Protein AF-A0A1V6DBG7-F1 (afdb_monomer)

Radius of gyration: 44.32 Å; Cα contacts (8 Å, |Δi|>4): 118; chains: 1; bounding box: 109×29×139 Å

pLDDT: mean 86.21, std 12.22, range [39.09, 97.75]

Solvent-accessible surface area (backbone atoms only — not comparable to full-atom values): 10712 Å² total; per-residue (Å²): 134,84,84,79,79,79,80,79,78,79,77,78,68,61,68,63,55,49,55,53,50,52,52,53,51,53,49,49,54,52,51,49,55,50,49,53,52,50,52,51,52,51,52,52,52,50,53,52,48,54,51,49,58,47,51,52,51,52,49,53,52,49,45,54,52,50,25,53,52,50,47,52,50,48,35,39,52,25,15,56,77,70,62,45,51,52,72,66,40,55,73,51,52,88,72,48,48,59,45,57,46,97,87,66,52,75,47,59,44,64,53,54,48,62,50,51,50,49,50,39,70,74,32,67,66,51,44,52,52,41,52,54,52,52,53,51,50,51,40,48,30,33,48,70,66,77,39,62,75,85,81,48,61,40,54,59,39,50,56,58,28,73,74,31,69,67,53,37,50,45,29,32,76,72,62,34,65,64,53,52,51,54,38,52,52,49,23,55,64,74,74,108

Sequence (192 aa):
MSETSPPAAAAPDAPADADTLAALQQENAHLQARVDELLAAVQDASAQRDLLDQAERDNAALRTHYAAAALNQALAQAAANVGLSSQAAAAYAHRFQCRVAGDGEVRIEPNPTEFLLREVQDNPLLRQSLQRSASQRQARAVVNGAADVDQVDPVELLTALDRDPARKAQFIARHGSAAFIDLAARARAKSK

Nearest PDB structures (foldseek):
  5svc-assembly1_D  TM=2.325E-01  e=7.798E-01  Xanthobacter autotrophicus Py2
  5svb-assembly1_A  TM=2.557E-01  e=2.188E+00  Xanthobacter autotrophicus Py2

Structure (mmCIF, N/CA/C/O backbone):
data_AF-A0A1V6DBG7-F1
#
_entry.id   AF-A0A1V6DBG7-F1
#
loop_
_atom_site.group_PDB
_atom_site.id
_atom_site.type_symbol
_atom_site.label_atom_id
_atom_site.label_alt_id
_atom_site.label_comp_id
_atom_site.label_asym_id
_atom_site.label_entity_id
_atom_site.label_seq_id
_atom_site.pdbx_PDB_ins_code
_atom_site.Cartn_x
_atom_site.Cartn_y
_atom_site.Cartn_z
_atom_site.occupancy
_atom_site.B_iso_or_equiv
_atom_site.auth_seq_id
_atom_site.auth_comp_id
_atom_site.auth_asym_id
_atom_site.auth_atom_id
_atom_site.pdbx_PDB_model_num
ATOM 1 N N . MET A 1 1 ? -73.919 -8.251 97.034 1.00 42.72 1 MET A N 1
ATOM 2 C CA . MET A 1 1 ? -74.031 -8.345 95.567 1.00 42.72 1 MET A CA 1
ATOM 3 C C . MET A 1 1 ? -72.647 -8.098 95.018 1.00 42.72 1 MET A C 1
ATOM 5 O O . MET A 1 1 ? -72.066 -7.075 95.344 1.00 42.72 1 MET A O 1
ATOM 9 N N . SER A 1 2 ? -72.087 -9.111 94.371 1.00 43.09 2 SER A N 1
ATOM 10 C CA . SER A 1 2 ? -70.667 -9.214 94.048 1.00 43.09 2 SER A CA 1
ATOM 11 C C . SER A 1 2 ? -70.302 -8.330 92.858 1.00 43.09 2 SER A C 1
ATOM 13 O O . SER A 1 2 ? -70.879 -8.483 91.783 1.00 43.09 2 SER A O 1
ATOM 15 N N . GLU A 1 3 ? -69.339 -7.431 93.048 1.00 39.09 3 GLU A N 1
ATOM 16 C CA . GLU A 1 3 ? -68.662 -6.725 91.962 1.00 39.09 3 GLU A CA 1
ATOM 17 C C . GLU A 1 3 ? -67.844 -7.733 91.149 1.00 39.09 3 GLU A C 1
ATOM 19 O O . GLU A 1 3 ? -67.019 -8.474 91.684 1.00 39.09 3 GLU A O 1
ATOM 24 N N . THR A 1 4 ? -68.117 -7.803 89.849 1.00 44.22 4 THR A N 1
ATOM 25 C CA . THR A 1 4 ? -67.361 -8.612 88.891 1.00 44.22 4 THR A CA 1
ATOM 26 C C . THR A 1 4 ? -66.418 -7.666 88.152 1.00 44.22 4 THR A C 1
ATOM 28 O O . THR A 1 4 ? -66.838 -6.947 87.249 1.00 44.22 4 THR A O 1
ATOM 31 N N . SER A 1 5 ? -65.152 -7.621 88.572 1.00 45.50 5 SER A N 1
ATOM 32 C CA . SER A 1 5 ? -64.085 -6.941 87.827 1.00 45.50 5 SER A CA 1
ATOM 33 C C . SER A 1 5 ? -63.795 -7.681 86.513 1.00 45.50 5 SER A C 1
ATOM 35 O O . SER A 1 5 ? -63.730 -8.913 86.526 1.00 45.50 5 SER A O 1
ATOM 37 N N . PRO A 1 6 ? -63.587 -6.974 85.387 1.00 50.66 6 PRO A N 1
ATOM 38 C CA . PRO A 1 6 ? -63.145 -7.592 84.142 1.00 50.66 6 PRO A CA 1
ATOM 39 C C . PRO A 1 6 ? -61.664 -8.015 84.227 1.00 50.66 6 PRO A C 1
ATOM 41 O O . PRO A 1 6 ? -60.901 -7.443 85.013 1.00 50.66 6 PRO A O 1
ATOM 44 N N . PRO A 1 7 ? -61.241 -9.023 83.440 1.00 45.81 7 PRO A N 1
ATOM 45 C CA . PRO A 1 7 ? -59.879 -9.532 83.467 1.00 45.81 7 PRO A CA 1
ATOM 46 C C . PRO A 1 7 ? -58.892 -8.508 82.898 1.00 45.81 7 PRO A C 1
ATOM 48 O O . PRO A 1 7 ? -59.207 -7.734 81.995 1.00 45.81 7 PRO A O 1
ATOM 51 N N . ALA A 1 8 ? -57.691 -8.537 83.471 1.00 43.00 8 ALA A N 1
ATOM 52 C CA . ALA A 1 8 ? -56.549 -7.714 83.121 1.00 43.00 8 ALA A CA 1
ATOM 53 C C . ALA A 1 8 ? -56.286 -7.693 81.608 1.00 43.00 8 ALA A C 1
ATOM 55 O O . ALA A 1 8 ? -56.275 -8.732 80.946 1.00 43.00 8 ALA A O 1
ATOM 56 N N . ALA A 1 9 ? -56.042 -6.488 81.093 1.00 48.56 9 ALA A N 1
ATOM 57 C CA . ALA A 1 9 ? -55.491 -6.266 79.769 1.00 48.56 9 ALA A CA 1
ATOM 58 C C . ALA A 1 9 ? -54.221 -7.111 79.588 1.00 48.56 9 ALA A C 1
ATOM 60 O O . ALA A 1 9 ? -53.326 -7.082 80.437 1.00 48.56 9 ALA A O 1
ATOM 61 N N . ALA A 1 10 ? -54.167 -7.863 78.489 1.00 49.94 10 ALA A N 1
ATOM 62 C CA . ALA A 1 10 ? -52.960 -8.538 78.044 1.00 49.94 10 ALA A CA 1
ATOM 63 C C . ALA A 1 10 ? -51.816 -7.515 77.972 1.00 49.94 10 ALA A C 1
ATOM 65 O O . ALA A 1 10 ? -51.943 -6.471 77.329 1.00 49.94 10 ALA A O 1
ATOM 66 N N . ALA A 1 11 ? -50.728 -7.793 78.689 1.00 51.69 11 ALA A N 1
ATOM 67 C CA . ALA A 1 11 ? -49.498 -7.028 78.577 1.00 51.69 11 ALA A CA 1
ATOM 68 C C . ALA A 1 11 ? -48.965 -7.140 77.133 1.00 51.69 11 ALA A C 1
ATOM 70 O O . ALA A 1 11 ? -49.082 -8.212 76.540 1.00 51.69 11 ALA A O 1
ATOM 71 N N . PRO A 1 12 ? -48.414 -6.061 76.555 1.00 51.62 12 PRO A N 1
ATOM 72 C CA . PRO A 1 12 ? -47.943 -6.057 75.173 1.00 51.62 12 PRO A CA 1
ATOM 73 C C . PRO A 1 12 ? -46.749 -7.008 74.991 1.00 51.62 12 PRO A C 1
ATOM 75 O O . PRO A 1 12 ? -45.888 -7.080 75.870 1.00 51.62 12 PRO A O 1
ATOM 78 N N . ASP A 1 13 ? -46.681 -7.679 73.837 1.00 55.19 13 ASP A N 1
ATOM 79 C CA . ASP A 1 13 ? -45.615 -8.584 73.360 1.00 55.19 13 ASP A CA 1
ATOM 80 C C . ASP A 1 13 ? -44.250 -7.878 73.118 1.00 55.19 13 ASP A C 1
ATOM 82 O O . ASP A 1 13 ? -43.527 -8.142 72.160 1.00 55.19 13 ASP A O 1
ATOM 86 N N . ALA A 1 14 ? -43.845 -6.986 74.024 1.00 54.25 14 ALA A N 1
ATOM 87 C CA . ALA A 1 14 ? -42.655 -6.142 73.926 1.00 54.25 14 ALA A CA 1
ATOM 88 C C . ALA A 1 14 ? -41.306 -6.863 73.667 1.00 54.25 14 ALA A C 1
ATOM 90 O O . ALA A 1 14 ? -40.475 -6.278 72.970 1.00 54.25 14 ALA A O 1
ATOM 91 N N . PRO A 1 15 ? -41.016 -8.079 74.188 1.00 59.69 15 PRO A N 1
ATOM 92 C CA . PRO A 1 15 ? -39.748 -8.752 73.888 1.00 59.69 15 PRO A CA 1
ATOM 93 C C . PRO A 1 15 ? -39.711 -9.370 72.480 1.00 59.69 15 PRO A C 1
ATOM 95 O O . PRO A 1 15 ? -38.663 -9.342 71.842 1.00 59.69 15 PRO A O 1
ATOM 98 N N . ALA A 1 16 ? -40.844 -9.857 71.959 1.00 64.50 16 ALA A N 1
ATOM 99 C CA . ALA A 1 16 ? -40.918 -10.434 70.614 1.00 64.50 16 ALA A CA 1
ATOM 100 C C . ALA A 1 16 ? -40.753 -9.357 69.527 1.00 64.50 16 ALA A C 1
ATOM 102 O O . ALA A 1 16 ? -40.069 -9.571 68.524 1.00 64.50 16 ALA A O 1
ATOM 103 N N . ASP A 1 17 ? -41.306 -8.166 69.761 1.00 77.75 17 ASP A N 1
ATOM 104 C CA . ASP A 1 17 ? -41.134 -7.016 68.871 1.00 77.75 17 ASP A CA 1
ATOM 105 C C . ASP A 1 17 ? -39.681 -6.504 68.854 1.00 77.75 17 ASP A C 1
ATOM 107 O O . ASP A 1 17 ? -39.175 -6.098 67.804 1.00 77.75 17 ASP A O 1
ATOM 111 N N . ALA A 1 18 ? -38.975 -6.562 69.990 1.00 81.81 18 ALA A N 1
ATOM 112 C CA . ALA A 1 18 ? -37.573 -6.153 70.094 1.00 81.81 18 ALA A CA 1
ATOM 113 C C . ALA A 1 18 ? -36.619 -7.108 69.353 1.00 81.81 18 ALA A C 1
ATOM 115 O O . ALA A 1 18 ? -35.727 -6.646 68.636 1.00 81.81 18 ALA A O 1
ATOM 116 N N . ASP A 1 19 ? -36.838 -8.420 69.466 1.00 87.69 19 ASP A N 1
ATOM 117 C CA . ASP A 1 19 ? -36.063 -9.432 68.736 1.00 87.69 19 ASP A CA 1
ATOM 118 C C . ASP A 1 19 ? -36.290 -9.324 67.219 1.00 87.69 19 ASP A C 1
ATOM 120 O O . ASP A 1 19 ? -35.350 -9.408 66.424 1.00 87.69 19 ASP A O 1
ATOM 124 N N . THR A 1 20 ? -37.533 -9.051 66.809 1.00 90.94 20 THR A N 1
ATOM 125 C CA . THR A 1 20 ? -37.888 -8.843 65.398 1.00 90.94 20 THR A CA 1
ATOM 126 C C . THR A 1 20 ? -37.238 -7.575 64.839 1.00 90.94 20 THR A C 1
ATOM 128 O O . THR A 1 20 ? -36.693 -7.585 63.734 1.00 90.94 20 THR A O 1
ATOM 131 N N . LEU A 1 21 ? -37.232 -6.483 65.611 1.00 91.25 21 LEU A N 1
ATOM 132 C CA . LEU A 1 21 ? -36.565 -5.239 65.228 1.00 91.25 21 LEU A CA 1
ATOM 133 C C . LEU A 1 21 ? -35.049 -5.432 65.075 1.00 91.25 21 LEU A C 1
ATOM 135 O O . LEU A 1 21 ? -34.469 -4.936 64.108 1.00 91.25 21 LEU A O 1
ATOM 139 N N . ALA A 1 22 ? -34.413 -6.168 65.989 1.00 91.38 22 ALA A N 1
ATOM 140 C CA . ALA A 1 22 ? -32.986 -6.470 65.917 1.00 91.38 22 ALA A CA 1
ATOM 141 C C . ALA A 1 22 ? -32.638 -7.310 64.674 1.00 91.38 22 ALA A C 1
ATOM 143 O O . ALA A 1 22 ? -31.677 -6.996 63.968 1.00 91.38 22 ALA A O 1
ATOM 144 N N . ALA A 1 23 ? -33.454 -8.321 64.353 1.00 92.38 23 ALA A N 1
ATOM 145 C CA . ALA A 1 23 ? -33.289 -9.128 63.144 1.00 92.38 23 ALA A CA 1
ATOM 146 C C . ALA A 1 23 ? -33.414 -8.280 61.864 1.00 92.38 23 ALA A C 1
ATOM 148 O O . ALA A 1 23 ? -32.557 -8.359 60.983 1.00 92.38 23 ALA A O 1
ATOM 149 N N . LEU A 1 24 ? -34.421 -7.402 61.791 1.00 93.38 24 LEU A N 1
ATOM 150 C CA . LEU A 1 24 ? -34.617 -6.493 60.655 1.00 93.38 24 LEU A CA 1
ATOM 151 C C . LEU A 1 24 ? -33.485 -5.467 60.510 1.00 93.38 24 LEU A C 1
ATOM 153 O O . LEU A 1 24 ? -33.129 -5.096 59.391 1.00 93.38 24 LEU A O 1
ATOM 157 N N . GLN A 1 25 ? -32.906 -4.988 61.613 1.00 94.94 25 GLN A N 1
ATOM 158 C CA . GLN A 1 25 ? -31.741 -4.096 61.577 1.00 94.94 25 GLN A CA 1
ATOM 159 C C . GLN A 1 25 ? -30.499 -4.815 61.046 1.00 94.94 25 GLN A C 1
ATOM 161 O O . GLN A 1 25 ? -29.763 -4.255 60.232 1.00 94.94 25 GLN A O 1
ATOM 166 N N . GLN A 1 26 ? -30.289 -6.064 61.462 1.00 95.56 26 GLN A N 1
ATOM 167 C CA . GLN A 1 26 ? -29.186 -6.887 60.980 1.00 95.56 26 GLN A CA 1
ATOM 168 C C . GLN A 1 26 ? -29.338 -7.220 59.489 1.00 95.56 26 GLN A C 1
ATOM 170 O O . GLN A 1 26 ? -28.370 -7.129 58.733 1.00 95.56 26 GLN A O 1
ATOM 175 N N . GLU A 1 27 ? -30.556 -7.539 59.047 1.00 95.75 27 GLU A N 1
ATOM 176 C CA . GLU A 1 27 ? -30.862 -7.771 57.636 1.00 95.75 27 GLU A CA 1
ATOM 177 C C . GLU A 1 27 ? -30.679 -6.497 56.801 1.00 95.75 27 GLU A C 1
ATOM 179 O O . GLU A 1 27 ? -30.057 -6.549 55.742 1.00 95.75 27 GLU A O 1
ATOM 184 N N . ASN A 1 28 ? -31.117 -5.334 57.298 1.00 93.44 28 ASN A N 1
ATOM 185 C CA . ASN A 1 28 ? -30.864 -4.053 56.632 1.00 93.44 28 ASN A CA 1
ATOM 186 C C . ASN A 1 28 ? -29.367 -3.766 56.482 1.00 93.44 28 ASN A C 1
ATOM 188 O O . ASN A 1 28 ? -28.941 -3.357 55.406 1.00 93.44 28 ASN A O 1
ATOM 192 N N . ALA A 1 29 ? -28.560 -4.010 57.517 1.00 95.69 29 ALA A N 1
ATOM 193 C CA . ALA A 1 29 ? -27.112 -3.826 57.438 1.00 95.69 29 ALA A CA 1
ATOM 194 C C . ALA A 1 29 ? -26.470 -4.774 56.408 1.00 95.69 29 ALA A C 1
ATOM 196 O O . ALA A 1 29 ? -25.608 -4.364 55.629 1.00 95.69 29 ALA A O 1
ATOM 197 N N . HIS A 1 30 ? -26.923 -6.030 56.357 1.00 96.75 30 HIS A N 1
ATOM 198 C CA . HIS A 1 30 ? -26.471 -6.996 55.357 1.00 96.75 30 HIS A CA 1
ATOM 199 C C . HIS A 1 30 ? -26.867 -6.580 53.930 1.00 96.75 30 HIS A C 1
ATOM 201 O O . HIS A 1 30 ? -26.046 -6.630 53.014 1.00 96.75 30 HIS A O 1
ATOM 207 N N . LEU A 1 31 ? -28.111 -6.137 53.730 1.00 96.56 31 LEU A N 1
ATOM 208 C CA . LEU A 1 31 ? -28.591 -5.656 52.435 1.00 96.56 31 LEU A CA 1
ATOM 209 C C . LEU A 1 31 ? -27.850 -4.393 51.989 1.00 96.56 31 LEU A C 1
ATOM 211 O O . LEU A 1 31 ? -27.493 -4.301 50.819 1.00 96.56 31 LEU A O 1
ATOM 215 N N . GLN A 1 32 ? -27.565 -3.460 52.900 1.00 96.81 32 GLN A N 1
ATOM 216 C CA . GLN A 1 32 ? -26.752 -2.274 52.614 1.00 96.81 32 GLN A CA 1
ATOM 217 C C . GLN A 1 32 ? -25.352 -2.664 52.132 1.00 96.81 32 GLN A C 1
ATOM 219 O O . GLN A 1 32 ? -24.944 -2.235 51.057 1.00 96.81 32 GLN A O 1
ATOM 224 N N . ALA A 1 33 ? -24.672 -3.568 52.844 1.00 96.94 33 ALA A N 1
ATOM 225 C CA . ALA A 1 33 ? -23.363 -4.065 52.422 1.00 96.94 33 ALA A CA 1
ATOM 226 C C . ALA A 1 33 ? -23.409 -4.741 51.038 1.00 96.94 33 ALA A C 1
ATOM 228 O O . ALA A 1 33 ? -22.507 -4.560 50.221 1.00 96.94 33 ALA A O 1
ATOM 229 N N . ARG A 1 34 ? -24.481 -5.489 50.742 1.00 97.31 34 ARG A N 1
ATOM 230 C CA . ARG A 1 34 ? -24.666 -6.139 49.437 1.00 97.31 34 ARG A CA 1
ATOM 231 C C . ARG A 1 34 ? -24.943 -5.140 48.313 1.00 97.31 34 ARG A C 1
ATOM 233 O O . ARG A 1 34 ? -24.490 -5.352 47.191 1.00 97.31 34 ARG A O 1
ATOM 240 N N . VAL A 1 35 ? -25.687 -4.070 48.594 1.00 97.75 35 VAL A N 1
ATOM 241 C CA . VAL A 1 35 ? -25.917 -2.973 47.643 1.00 97.75 35 VAL A CA 1
ATOM 242 C C . VAL A 1 35 ? -24.603 -2.262 47.333 1.00 97.75 35 VAL A C 1
ATOM 244 O O . VAL A 1 35 ? -24.311 -2.053 46.158 1.00 97.75 35 VAL A O 1
ATOM 247 N N . ASP A 1 36 ? -23.787 -1.967 48.345 1.00 97.69 36 ASP A N 1
ATOM 248 C CA . ASP A 1 36 ? -22.482 -1.325 48.156 1.00 97.69 36 ASP A CA 1
ATOM 249 C C . ASP A 1 36 ? -21.535 -2.195 47.311 1.00 97.69 36 ASP A C 1
ATOM 251 O O . ASP A 1 36 ? -20.894 -1.699 46.383 1.00 97.69 36 ASP A O 1
ATOM 255 N N . GLU A 1 37 ? -21.504 -3.509 47.561 1.00 97.50 37 GLU A N 1
ATOM 256 C CA . GLU A 1 37 ? -20.734 -4.474 46.764 1.00 97.50 37 GLU A CA 1
ATOM 257 C C . GLU A 1 37 ? -21.193 -4.505 45.295 1.00 97.50 37 GLU A C 1
ATOM 259 O O . GLU A 1 37 ? -20.372 -4.463 44.377 1.00 97.50 37 GLU A O 1
ATOM 264 N N . LEU A 1 38 ? -22.507 -4.543 45.050 1.00 96.94 38 LEU A N 1
ATOM 265 C CA . LEU A 1 38 ? -23.057 -4.543 43.693 1.00 96.94 38 LEU A CA 1
ATOM 266 C C . LEU A 1 38 ? -22.797 -3.220 42.967 1.00 96.94 38 LEU A C 1
ATOM 268 O O . LEU A 1 38 ? -22.517 -3.232 41.769 1.00 96.94 38 LEU A O 1
ATOM 272 N N . LEU A 1 39 ? -22.864 -2.088 43.669 1.00 97.56 39 LEU A N 1
ATOM 273 C CA . LEU A 1 39 ? -22.534 -0.784 43.098 1.00 97.56 39 LEU A CA 1
ATOM 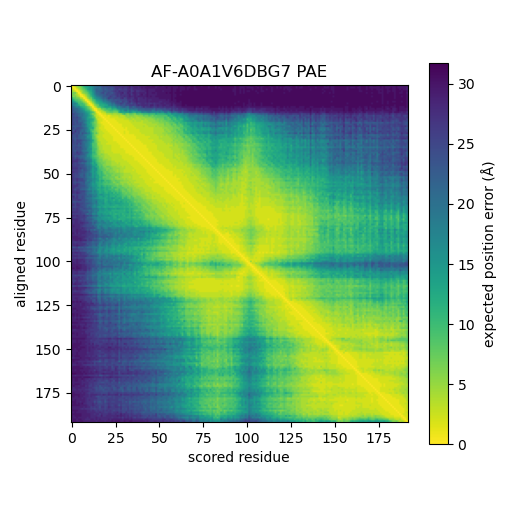274 C C . LEU A 1 39 ? -21.061 -0.714 42.690 1.00 97.56 39 LEU A C 1
ATOM 276 O O . LEU A 1 39 ? -20.772 -0.250 41.587 1.00 97.56 39 LEU A O 1
ATOM 280 N N . ALA A 1 40 ? -20.151 -1.223 43.524 1.00 96.50 40 ALA A N 1
ATOM 281 C CA . ALA A 1 40 ? -18.737 -1.332 43.175 1.00 96.50 40 ALA A CA 1
ATOM 282 C C . ALA A 1 40 ? -18.532 -2.231 41.942 1.00 96.50 40 ALA A C 1
ATOM 284 O O . ALA A 1 40 ? -17.882 -1.824 40.982 1.00 96.50 40 ALA A O 1
ATOM 285 N N . ALA A 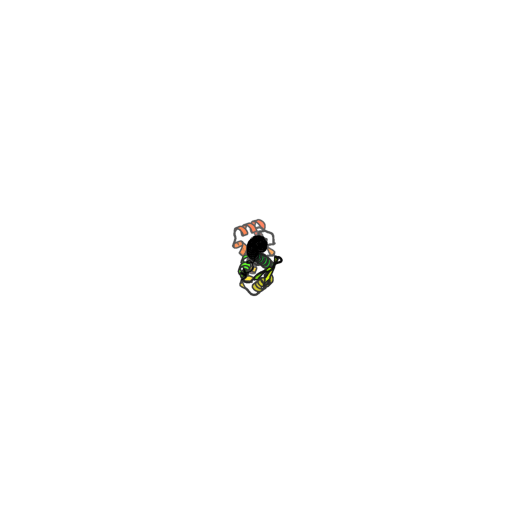1 41 ? -19.180 -3.400 41.898 1.00 96.81 41 ALA A N 1
ATOM 286 C CA . ALA A 1 41 ? -19.090 -4.308 40.755 1.00 96.81 41 ALA A CA 1
ATOM 287 C C . ALA A 1 41 ? -19.633 -3.693 39.448 1.00 96.81 41 ALA A C 1
ATOM 289 O O . ALA A 1 41 ? -19.075 -3.920 38.374 1.00 96.81 41 ALA A O 1
ATOM 290 N N . VAL A 1 42 ? -20.705 -2.895 39.515 1.00 97.38 42 VAL A N 1
ATOM 291 C CA . VAL A 1 42 ? -21.246 -2.169 38.351 1.00 97.38 42 VAL A CA 1
ATOM 292 C C . VAL A 1 42 ? -20.280 -1.084 37.876 1.00 97.38 42 VAL A C 1
ATOM 294 O O . VAL A 1 42 ? -20.098 -0.922 36.668 1.00 97.38 42 VAL A O 1
ATOM 297 N N . GLN A 1 43 ? -19.643 -0.362 38.800 1.00 96.31 43 GLN A N 1
ATOM 298 C CA . GLN A 1 43 ? -18.627 0.637 38.464 1.00 96.31 43 GLN A CA 1
ATOM 299 C C . GLN A 1 43 ? -17.425 -0.018 37.775 1.00 96.31 43 GLN A C 1
ATOM 301 O O . GLN A 1 43 ? -17.031 0.428 36.696 1.00 96.31 43 GLN A O 1
ATOM 306 N N . ASP A 1 44 ? -16.925 -1.131 38.308 1.00 96.94 44 ASP A N 1
ATOM 307 C CA . ASP A 1 44 ? -15.830 -1.890 37.698 1.00 96.94 44 ASP A CA 1
ATOM 308 C C . ASP A 1 44 ? -16.201 -2.414 36.304 1.00 96.94 44 ASP A C 1
ATOM 310 O O . ASP A 1 44 ? -15.427 -2.276 35.355 1.00 96.94 44 ASP A O 1
ATOM 314 N N . ALA A 1 45 ? -17.409 -2.962 36.145 1.00 95.81 45 ALA A N 1
ATOM 315 C CA . ALA A 1 45 ? -17.902 -3.432 34.852 1.00 95.81 45 ALA A CA 1
ATOM 316 C C . ALA A 1 45 ? -18.025 -2.290 33.828 1.00 95.81 45 ALA A C 1
ATOM 318 O O . ALA A 1 45 ? -17.719 -2.483 32.650 1.00 95.81 45 ALA A O 1
ATOM 319 N N . SER A 1 46 ? -18.444 -1.096 34.263 1.00 96.62 46 SER A N 1
ATOM 320 C CA . SER A 1 46 ? -18.496 0.086 33.396 1.00 96.62 46 SER A CA 1
ATOM 321 C C . SER A 1 46 ? -17.100 0.523 32.949 1.00 96.62 46 SER A C 1
ATOM 323 O O . SER A 1 46 ? -16.878 0.706 31.755 1.00 96.62 46 SER A O 1
ATOM 325 N N . ALA A 1 47 ? -16.126 0.546 33.864 1.00 96.31 47 ALA A N 1
ATOM 326 C CA . ALA A 1 47 ? -14.745 0.893 33.548 1.00 96.31 47 ALA A CA 1
ATOM 327 C C . ALA A 1 47 ? -14.105 -0.120 32.583 1.00 96.31 47 ALA A C 1
ATOM 329 O O . ALA A 1 47 ? -13.399 0.258 31.649 1.00 96.31 47 ALA A O 1
ATOM 330 N N . GLN A 1 48 ? -14.379 -1.416 32.764 1.00 95.75 48 GLN A N 1
ATOM 331 C CA . GLN A 1 48 ? -13.927 -2.459 31.838 1.00 95.75 48 GLN A CA 1
ATOM 332 C C . GLN A 1 48 ? -14.535 -2.296 30.444 1.00 95.75 48 GLN A C 1
ATOM 334 O O . GLN A 1 48 ? -13.845 -2.502 29.445 1.00 95.75 48 GLN A O 1
ATOM 339 N N . ARG A 1 49 ? -15.812 -1.912 30.364 1.00 96.38 49 ARG A N 1
ATOM 340 C CA . ARG A 1 49 ? -16.490 -1.669 29.091 1.00 96.38 49 ARG A CA 1
ATOM 341 C C . ARG A 1 49 ? -15.896 -0.472 28.356 1.00 96.38 49 ARG A C 1
ATOM 343 O O . ARG A 1 49 ? -15.600 -0.593 27.174 1.00 96.38 49 ARG A O 1
ATOM 350 N N . ASP A 1 50 ? -15.616 0.615 29.067 1.00 96.69 50 ASP A N 1
ATOM 351 C CA . ASP A 1 50 ? -14.958 1.791 28.491 1.00 96.69 50 ASP A CA 1
ATOM 352 C C . ASP A 1 50 ? -13.561 1.455 27.941 1.00 96.69 50 ASP A C 1
ATOM 354 O O . ASP A 1 50 ? -13.172 1.925 26.867 1.00 96.69 50 ASP A O 1
ATOM 358 N N . LEU A 1 51 ? -12.808 0.600 28.646 1.00 97.00 51 LEU A N 1
ATOM 359 C CA . LEU A 1 51 ? -11.504 0.114 28.185 1.00 97.00 51 LEU A CA 1
ATOM 360 C C . LEU A 1 51 ? -11.615 -0.763 26.932 1.00 97.00 51 LEU A C 1
ATOM 362 O O . LEU A 1 51 ? -10.796 -0.620 26.023 1.00 97.00 51 LEU A O 1
ATOM 366 N N . LEU A 1 52 ? -12.614 -1.647 26.863 1.00 96.44 52 LEU A N 1
ATOM 367 C CA . LEU A 1 52 ? -12.878 -2.458 25.671 1.00 96.44 52 LEU A CA 1
ATOM 368 C C . LEU A 1 52 ? -13.255 -1.576 24.478 1.00 96.44 52 LEU A C 1
ATOM 370 O O . LEU A 1 52 ? -12.647 -1.705 23.417 1.00 96.44 52 LEU A O 1
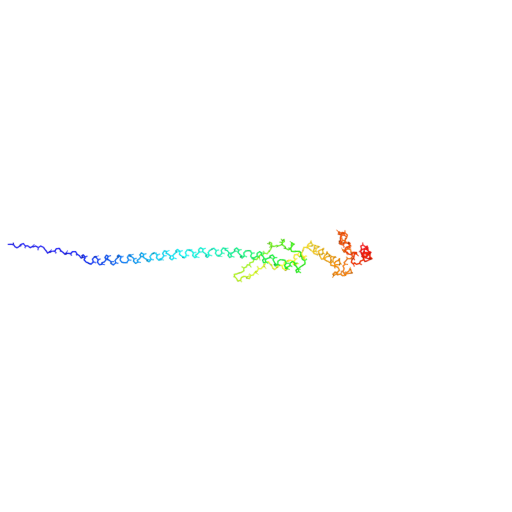ATOM 374 N N . ASP A 1 53 ? -14.161 -0.618 24.669 1.00 96.50 53 ASP A N 1
ATOM 375 C CA . ASP A 1 53 ? -14.587 0.314 23.622 1.00 96.50 53 ASP A CA 1
ATOM 376 C C . ASP A 1 53 ? -13.420 1.187 23.126 1.00 96.50 53 ASP A C 1
ATOM 378 O O . ASP A 1 53 ? -13.350 1.566 21.952 1.00 96.50 53 ASP A O 1
ATOM 382 N N . GLN A 1 54 ? -12.481 1.542 24.009 1.00 96.56 54 GLN A N 1
ATOM 383 C CA . GLN A 1 54 ? -11.249 2.229 23.623 1.00 96.56 54 GLN A CA 1
ATOM 384 C C . GLN A 1 54 ? -10.319 1.309 22.820 1.00 96.56 54 GLN A C 1
ATOM 386 O O . GLN A 1 54 ? -9.865 1.693 21.742 1.00 96.56 54 GLN A O 1
ATOM 391 N N . ALA A 1 55 ? -10.084 0.083 23.293 1.00 94.19 55 ALA A N 1
ATOM 392 C CA . ALA A 1 55 ? -9.234 -0.887 22.609 1.00 94.19 55 ALA A CA 1
ATOM 393 C C . ALA A 1 55 ? -9.772 -1.258 21.217 1.00 94.19 55 ALA A C 1
ATOM 395 O O . ALA A 1 55 ? -8.994 -1.397 20.273 1.00 94.19 55 ALA A O 1
ATOM 396 N N . GLU A 1 56 ? -11.091 -1.377 21.054 1.00 92.38 56 GLU A N 1
ATOM 397 C CA . GLU A 1 56 ? -11.733 -1.626 19.760 1.00 92.38 56 GLU A CA 1
ATOM 398 C C . GLU A 1 56 ? -11.533 -0.461 18.785 1.00 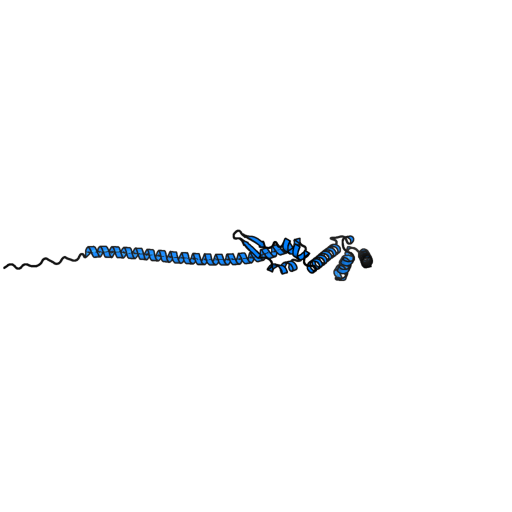92.38 56 GLU A C 1
ATOM 400 O O . GLU A 1 56 ? -11.204 -0.684 17.615 1.00 92.38 56 GLU A O 1
ATOM 405 N N . ARG A 1 57 ? -11.660 0.785 19.264 1.00 93.19 57 ARG A N 1
ATOM 406 C CA . ARG A 1 57 ? -11.390 1.987 18.459 1.00 93.19 57 ARG A CA 1
ATOM 407 C C . ARG A 1 57 ? -9.931 2.059 18.020 1.00 93.19 57 ARG A C 1
ATOM 409 O O . ARG A 1 57 ? -9.665 2.292 16.838 1.00 93.19 57 ARG A O 1
ATOM 416 N N . ASP A 1 58 ? -8.999 1.795 18.929 1.00 93.12 58 ASP A N 1
ATOM 417 C CA . ASP A 1 58 ? -7.568 1.782 18.620 1.00 93.12 58 ASP A CA 1
ATOM 418 C C . ASP A 1 58 ? -7.224 0.651 17.638 1.00 93.12 58 ASP A C 1
ATOM 420 O O . ASP A 1 58 ? -6.484 0.854 16.672 1.00 93.12 58 ASP A O 1
ATOM 424 N N . ASN A 1 59 ? -7.831 -0.529 17.802 1.00 89.69 59 ASN A N 1
ATOM 425 C CA . ASN A 1 59 ? -7.661 -1.647 16.878 1.00 89.69 59 ASN A CA 1
ATOM 426 C C . ASN A 1 59 ? -8.193 -1.318 15.473 1.00 89.69 59 ASN A C 1
ATOM 428 O O . ASN A 1 59 ? -7.520 -1.590 14.478 1.00 89.69 59 ASN A O 1
ATOM 432 N N . ALA A 1 60 ? -9.364 -0.685 15.374 1.00 86.94 60 ALA A N 1
ATOM 433 C CA . ALA A 1 60 ? -9.932 -0.246 14.101 1.00 86.94 60 ALA A CA 1
ATOM 434 C C . ALA A 1 60 ? -9.044 0.800 13.400 1.00 86.94 60 ALA A C 1
ATOM 436 O O . ALA A 1 60 ? -8.823 0.721 12.183 1.00 86.94 60 ALA A O 1
ATOM 437 N N . ALA A 1 61 ? -8.481 1.744 14.160 1.00 89.31 61 ALA A N 1
ATOM 438 C CA . ALA A 1 61 ? -7.534 2.727 13.644 1.00 89.31 61 ALA A CA 1
ATOM 439 C C . ALA A 1 61 ? -6.255 2.056 13.113 1.00 89.31 61 ALA A C 1
ATOM 441 O O . ALA A 1 61 ? -5.835 2.326 11.983 1.00 89.31 61 ALA A O 1
ATOM 442 N N . LEU A 1 62 ? -5.683 1.116 13.873 1.00 89.69 62 LEU A N 1
ATOM 443 C CA . LEU A 1 62 ? -4.511 0.345 13.453 1.00 89.69 62 LEU A CA 1
ATOM 444 C C . LEU A 1 62 ? -4.792 -0.476 12.194 1.00 89.69 62 LEU A C 1
ATOM 446 O O . LEU A 1 62 ? -4.005 -0.426 11.250 1.00 89.69 62 LEU A O 1
ATOM 450 N N . ARG A 1 63 ? -5.927 -1.181 12.123 1.00 87.50 63 ARG A N 1
ATOM 451 C CA . ARG A 1 63 ? -6.320 -1.943 10.925 1.00 87.50 63 ARG A CA 1
ATOM 452 C C . ARG A 1 63 ? -6.408 -1.053 9.692 1.00 87.50 63 ARG A C 1
ATOM 454 O O . ARG A 1 63 ? -5.939 -1.450 8.632 1.00 87.50 63 ARG A O 1
ATOM 461 N N . THR A 1 64 ? -6.941 0.159 9.833 1.00 87.44 64 THR A N 1
ATOM 462 C CA . THR A 1 64 ? -7.015 1.132 8.732 1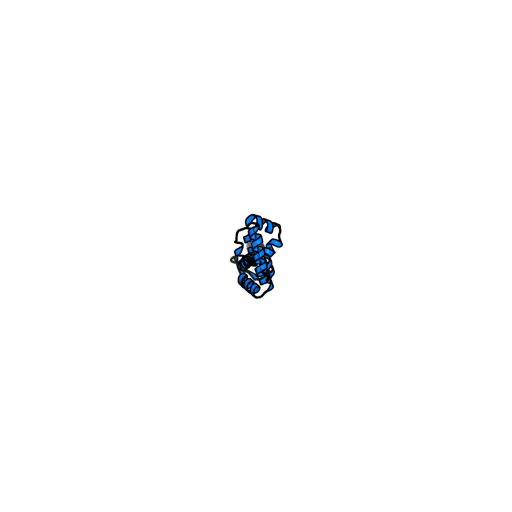.00 87.44 64 THR A CA 1
ATOM 463 C C . THR A 1 64 ? -5.622 1.584 8.288 1.00 87.44 64 THR A C 1
ATOM 465 O O . THR A 1 64 ? -5.321 1.596 7.093 1.00 87.44 64 THR A O 1
ATOM 468 N N . HIS A 1 65 ? -4.743 1.901 9.241 1.00 89.62 65 HIS A N 1
ATOM 469 C CA . HIS A 1 65 ? -3.366 2.300 8.955 1.00 89.62 65 HIS A CA 1
ATOM 470 C C . HIS A 1 65 ? -2.572 1.180 8.258 1.00 89.62 65 HIS A C 1
ATOM 472 O O . HIS A 1 65 ? -1.939 1.406 7.223 1.00 89.62 65 HIS A O 1
ATOM 478 N N . TYR A 1 66 ? -2.644 -0.048 8.778 1.00 89.19 66 TYR A N 1
ATOM 479 C CA . TYR A 1 66 ? -1.964 -1.202 8.190 1.00 89.19 66 TYR A CA 1
ATOM 480 C C . TYR A 1 66 ? -2.557 -1.615 6.841 1.00 89.19 66 TYR A C 1
ATOM 482 O O . TYR A 1 66 ? -1.796 -1.998 5.956 1.00 89.19 66 TYR A O 1
ATOM 490 N N . ALA A 1 67 ? -3.871 -1.472 6.634 1.00 89.38 67 ALA A N 1
ATOM 491 C CA . ALA A 1 67 ? -4.495 -1.696 5.331 1.00 89.38 67 ALA A CA 1
ATOM 492 C C . ALA A 1 67 ? -3.901 -0.769 4.259 1.00 89.38 67 ALA A C 1
ATOM 494 O O . ALA A 1 67 ? -3.514 -1.221 3.183 1.00 89.38 67 ALA A O 1
ATOM 495 N N . ALA A 1 68 ? -3.774 0.526 4.561 1.00 88.69 68 ALA A N 1
ATOM 496 C CA . ALA A 1 68 ? -3.195 1.490 3.628 1.00 88.69 68 ALA A CA 1
ATOM 497 C C . ALA A 1 68 ? -1.721 1.178 3.319 1.00 88.69 68 ALA A C 1
ATOM 499 O O . ALA A 1 68 ? -1.304 1.209 2.159 1.00 88.69 68 ALA A O 1
ATOM 500 N N . ALA A 1 69 ? -0.934 0.835 4.343 1.00 90.38 69 ALA A N 1
ATOM 501 C CA . ALA A 1 69 ? 0.465 0.452 4.171 1.00 90.38 69 ALA A CA 1
ATOM 502 C C . ALA A 1 69 ? 0.613 -0.814 3.309 1.00 90.38 69 ALA A C 1
ATOM 504 O O . ALA A 1 69 ? 1.399 -0.826 2.359 1.00 90.38 69 ALA A O 1
ATOM 505 N N . ALA A 1 70 ? -0.183 -1.846 3.592 1.00 91.56 70 ALA A N 1
ATOM 506 C CA . ALA A 1 70 ? -0.158 -3.100 2.853 1.00 91.56 70 ALA A CA 1
ATOM 507 C C . ALA A 1 70 ? -0.600 -2.916 1.394 1.00 91.56 70 ALA A C 1
ATOM 509 O O . ALA A 1 70 ? 0.039 -3.456 0.491 1.00 91.56 70 ALA A O 1
ATOM 510 N N . LEU A 1 71 ? -1.623 -2.093 1.142 1.00 92.94 71 LEU A N 1
ATOM 511 C CA . LEU A 1 71 ? -2.045 -1.756 -0.216 1.00 92.94 71 LEU A CA 1
ATOM 512 C C . LEU A 1 71 ? -0.930 -1.053 -0.999 1.00 92.94 71 LEU A C 1
ATOM 514 O O . LEU A 1 71 ? -0.629 -1.442 -2.126 1.00 92.94 71 LEU A O 1
ATOM 518 N N . ASN A 1 72 ? -0.285 -0.050 -0.402 1.00 91.88 72 ASN A N 1
ATOM 519 C CA . ASN A 1 72 ? 0.819 0.666 -1.043 1.00 91.88 72 ASN A CA 1
ATOM 520 C C . ASN A 1 72 ? 1.989 -0.267 -1.373 1.00 91.88 72 ASN A C 1
ATOM 522 O O . ASN A 1 72 ? 2.560 -0.189 -2.462 1.00 91.88 72 ASN A O 1
ATOM 526 N N . GLN A 1 73 ? 2.325 -1.176 -0.457 1.00 92.06 73 GLN A N 1
ATOM 527 C CA . GLN A 1 73 ? 3.375 -2.164 -0.673 1.00 92.06 73 GLN A CA 1
ATOM 528 C C . GLN A 1 73 ? 3.010 -3.146 -1.793 1.00 92.06 73 GLN A C 1
ATOM 530 O O . GLN A 1 73 ? 3.826 -3.378 -2.687 1.00 92.06 73 GLN A O 1
ATOM 535 N N . ALA A 1 74 ? 1.789 -3.684 -1.787 1.00 92.50 74 ALA A N 1
ATOM 536 C CA . ALA A 1 74 ? 1.317 -4.600 -2.819 1.00 92.50 74 ALA A CA 1
ATOM 537 C C . ALA A 1 74 ? 1.282 -3.931 -4.201 1.00 92.50 74 ALA A C 1
ATOM 539 O O . ALA A 1 74 ? 1.704 -4.530 -5.188 1.00 92.50 74 ALA A O 1
ATOM 540 N N . LEU A 1 75 ? 0.856 -2.665 -4.278 1.00 93.56 75 LEU A N 1
ATOM 541 C CA . LEU A 1 75 ? 0.875 -1.893 -5.521 1.00 93.56 75 LEU A CA 1
ATOM 542 C C . LEU A 1 75 ? 2.290 -1.617 -6.010 1.00 93.56 75 LEU A C 1
ATOM 544 O O . LEU A 1 75 ? 2.542 -1.727 -7.205 1.00 93.56 75 LEU A O 1
ATOM 548 N N . ALA A 1 76 ? 3.224 -1.290 -5.117 1.00 91.44 76 ALA A N 1
ATOM 549 C CA . ALA A 1 76 ? 4.619 -1.087 -5.492 1.00 91.44 76 ALA A CA 1
ATOM 550 C C . ALA A 1 76 ? 5.254 -2.377 -6.040 1.00 91.44 76 ALA A C 1
ATOM 552 O O . ALA A 1 76 ? 5.953 -2.336 -7.054 1.00 91.44 76 ALA A O 1
ATOM 553 N N . GLN A 1 77 ? 4.977 -3.521 -5.411 1.00 92.00 77 GLN A N 1
ATOM 554 C CA . GLN A 1 77 ? 5.444 -4.829 -5.879 1.00 92.00 77 GLN A CA 1
ATOM 555 C C . GLN A 1 77 ? 4.811 -5.209 -7.222 1.00 92.00 77 GLN A C 1
ATOM 557 O O . GLN A 1 77 ? 5.519 -5.579 -8.156 1.00 92.00 77 GLN A O 1
ATOM 562 N N . ALA A 1 78 ? 3.495 -5.047 -7.360 1.00 92.19 78 ALA A N 1
ATOM 563 C CA . ALA A 1 78 ? 2.795 -5.294 -8.615 1.00 92.19 78 ALA A CA 1
ATOM 564 C C . ALA A 1 78 ? 3.301 -4.377 -9.740 1.00 92.19 78 ALA A C 1
ATOM 566 O O . ALA A 1 78 ? 3.547 -4.838 -10.852 1.00 92.19 78 ALA A O 1
ATOM 567 N N . ALA A 1 79 ? 3.547 -3.097 -9.450 1.00 90.88 79 ALA A N 1
ATOM 568 C CA . ALA A 1 79 ? 4.133 -2.159 -10.401 1.00 90.88 79 ALA A CA 1
ATOM 569 C C . ALA A 1 79 ? 5.510 -2.626 -10.879 1.00 90.88 79 ALA A C 1
ATOM 571 O O . ALA A 1 79 ? 5.767 -2.612 -12.081 1.00 90.88 79 ALA A O 1
ATOM 572 N N . ALA A 1 80 ? 6.366 -3.081 -9.959 1.00 89.25 80 ALA A N 1
ATOM 573 C CA . ALA A 1 80 ? 7.680 -3.618 -10.294 1.00 89.25 80 ALA A CA 1
ATOM 574 C C . ALA A 1 80 ? 7.573 -4.850 -11.208 1.00 89.25 80 ALA A C 1
ATOM 576 O O . ALA A 1 80 ? 8.276 -4.913 -12.216 1.00 89.25 80 ALA A O 1
ATOM 577 N N . ASN A 1 81 ? 6.643 -5.766 -10.919 1.00 88.75 81 ASN A N 1
ATOM 578 C CA . ASN A 1 81 ? 6.400 -6.965 -11.729 1.00 88.75 81 ASN A CA 1
ATOM 579 C C . ASN A 1 81 ? 5.925 -6.631 -13.152 1.00 88.75 81 ASN A C 1
ATOM 581 O O . ASN A 1 81 ? 6.296 -7.309 -14.106 1.00 88.75 81 ASN A O 1
ATOM 585 N N . VAL A 1 82 ? 5.129 -5.569 -13.305 1.00 87.88 82 VAL A N 1
ATOM 586 C CA . VAL A 1 82 ? 4.600 -5.111 -14.604 1.00 87.88 82 VAL A CA 1
ATOM 587 C C . VAL A 1 82 ? 5.535 -4.094 -15.290 1.00 87.88 82 VAL A C 1
ATOM 589 O O . VAL A 1 82 ? 5.339 -3.713 -16.443 1.00 87.88 82 VAL A O 1
ATOM 592 N N . GLY A 1 83 ? 6.595 -3.656 -14.606 1.00 84.88 83 GLY A N 1
ATOM 593 C CA . GLY A 1 83 ? 7.571 -2.687 -15.108 1.00 84.88 83 GLY A CA 1
ATOM 594 C C . GLY A 1 83 ? 7.122 -1.220 -15.060 1.00 84.88 83 GLY A C 1
ATOM 595 O O . GLY A 1 83 ? 7.819 -0.366 -15.624 1.00 84.88 83 GLY A O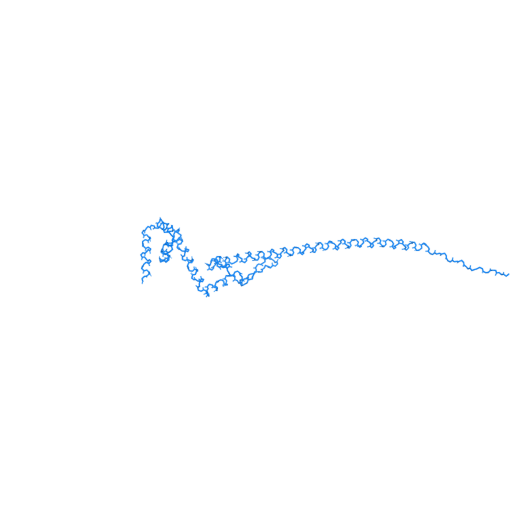 1
ATOM 596 N N . LEU A 1 84 ? 5.999 -0.930 -14.394 1.00 86.75 84 LEU A N 1
ATOM 597 C CA . LEU A 1 84 ? 5.449 0.410 -14.157 1.00 86.75 84 LEU A CA 1
ATOM 598 C C . LEU A 1 84 ? 6.205 1.139 -13.038 1.00 86.75 84 LEU A C 1
ATOM 600 O O . LEU A 1 84 ? 6.830 0.529 -12.172 1.00 86.75 84 LEU A O 1
ATOM 604 N N . SER A 1 85 ? 6.129 2.473 -13.030 1.00 84.81 85 SER A N 1
ATOM 605 C CA . SER A 1 85 ? 6.605 3.249 -11.883 1.00 84.81 85 SER A CA 1
ATOM 606 C C . SER A 1 85 ? 5.634 3.121 -10.707 1.00 84.81 85 SER A C 1
ATOM 608 O O . SER A 1 85 ? 4.418 3.027 -10.893 1.00 84.81 85 SER A O 1
ATOM 610 N N . SER A 1 86 ? 6.165 3.183 -9.484 1.00 84.38 86 SER A N 1
ATOM 611 C CA . SER A 1 86 ? 5.354 3.187 -8.260 1.00 84.38 86 SER A CA 1
ATOM 612 C C . SER A 1 86 ? 4.334 4.329 -8.251 1.00 84.38 86 SER A C 1
ATOM 614 O O . SER A 1 86 ? 3.190 4.135 -7.854 1.00 84.38 86 SER A O 1
ATOM 616 N N . GLN A 1 87 ? 4.713 5.502 -8.766 1.00 85.38 87 GLN A N 1
ATOM 617 C CA . GLN A 1 87 ? 3.829 6.663 -8.865 1.00 85.38 87 GLN A CA 1
ATOM 618 C C . GLN A 1 87 ? 2.668 6.444 -9.849 1.00 85.38 87 GLN A C 1
ATOM 620 O O . GLN A 1 87 ? 1.548 6.862 -9.568 1.00 85.38 87 GLN A O 1
ATOM 625 N N . ALA A 1 88 ? 2.908 5.771 -10.980 1.00 85.31 88 ALA A N 1
ATOM 626 C CA . ALA A 1 88 ? 1.846 5.448 -11.932 1.00 85.31 88 ALA A CA 1
ATOM 627 C C . ALA A 1 88 ? 0.861 4.426 -11.348 1.00 85.31 88 ALA A C 1
ATOM 629 O O . ALA A 1 88 ? -0.346 4.592 -11.492 1.00 85.31 88 ALA A O 1
ATOM 630 N N . ALA A 1 89 ? 1.356 3.409 -10.638 1.00 86.94 89 ALA A N 1
ATOM 631 C CA . ALA A 1 89 ? 0.499 2.432 -9.968 1.00 86.94 89 ALA A CA 1
ATOM 632 C C . ALA A 1 89 ? -0.304 3.044 -8.806 1.00 86.94 89 ALA A C 1
ATOM 634 O O . ALA A 1 89 ? -1.471 2.704 -8.626 1.00 86.94 89 ALA A O 1
ATOM 635 N N . ALA A 1 90 ? 0.273 3.999 -8.067 1.00 87.38 90 ALA A N 1
ATOM 636 C CA . ALA A 1 90 ? -0.413 4.696 -6.977 1.00 87.38 90 ALA A CA 1
ATOM 637 C C . ALA A 1 90 ? -1.658 5.474 -7.444 1.00 87.38 90 ALA A C 1
ATOM 639 O O . ALA A 1 90 ? -2.621 5.595 -6.689 1.00 87.38 90 ALA A O 1
ATOM 640 N N . ALA A 1 91 ? -1.698 5.936 -8.701 1.00 88.12 91 ALA A N 1
ATOM 641 C CA . ALA A 1 91 ? -2.889 6.576 -9.270 1.00 88.12 91 ALA A CA 1
ATOM 642 C C . ALA A 1 91 ? -4.118 5.643 -9.276 1.00 88.12 91 ALA A C 1
ATOM 644 O O . ALA A 1 91 ? -5.256 6.110 -9.208 1.00 88.12 91 ALA A O 1
ATOM 645 N N . TYR A 1 92 ? -3.894 4.327 -9.290 1.00 89.12 92 TYR A N 1
ATOM 646 C CA . TYR A 1 92 ? -4.936 3.305 -9.268 1.00 89.12 92 TYR A CA 1
ATOM 647 C C . TYR A 1 92 ? -5.304 2.829 -7.859 1.00 89.12 92 TYR A C 1
ATOM 649 O O . TYR A 1 92 ? -6.201 2.005 -7.735 1.00 89.12 92 TYR A O 1
ATOM 657 N N . ALA A 1 93 ? -4.688 3.354 -6.792 1.00 89.81 93 ALA A N 1
ATOM 658 C CA . ALA A 1 93 ? -4.916 2.875 -5.423 1.00 89.81 93 ALA A CA 1
ATOM 659 C C . ALA A 1 93 ? -6.400 2.875 -5.012 1.00 89.81 93 ALA A C 1
ATOM 661 O O . ALA A 1 93 ? -6.869 1.939 -4.373 1.00 89.81 93 ALA A O 1
ATOM 662 N N . HIS A 1 94 ? -7.166 3.870 -5.468 1.00 91.00 94 HIS A N 1
ATOM 663 C CA . HIS A 1 94 ? -8.607 3.991 -5.220 1.00 91.00 94 HIS A CA 1
ATOM 664 C C . HIS A 1 94 ? -9.463 2.866 -5.838 1.00 91.00 94 HIS A C 1
ATOM 666 O O . HIS A 1 94 ? -10.649 2.766 -5.533 1.00 91.00 94 HIS A O 1
ATOM 672 N N . ARG A 1 95 ? -8.901 2.045 -6.735 1.00 91.50 95 ARG A N 1
ATOM 673 C CA . ARG A 1 95 ? -9.590 0.913 -7.380 1.00 91.50 95 ARG A CA 1
ATOM 674 C C . ARG A 1 95 ? -9.547 -0.367 -6.555 1.00 91.50 95 ARG A C 1
ATOM 676 O O . ARG A 1 95 ? -10.227 -1.324 -6.914 1.00 91.50 95 ARG A O 1
ATOM 683 N N . PHE A 1 96 ? -8.772 -0.380 -5.476 1.00 92.69 96 PHE A N 1
ATOM 684 C CA . PHE A 1 96 ? -8.548 -1.556 -4.654 1.00 92.69 96 PHE A CA 1
ATOM 685 C C . PHE A 1 96 ? -9.242 -1.418 -3.308 1.00 92.69 96 PHE A C 1
ATOM 687 O O . PHE A 1 96 ? -9.170 -0.380 -2.650 1.00 92.69 96 PHE A O 1
ATOM 694 N 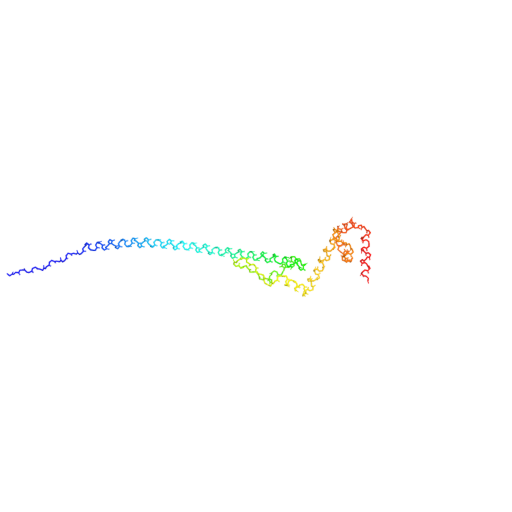N . GLN A 1 97 ? -9.882 -2.496 -2.875 1.00 90.31 97 GLN A N 1
ATOM 695 C CA . GLN A 1 97 ? -10.340 -2.650 -1.505 1.00 90.31 97 GLN A CA 1
ATOM 696 C C . GLN A 1 97 ? -9.301 -3.459 -0.742 1.00 90.31 97 GLN A C 1
ATOM 698 O O . GLN A 1 97 ? -8.978 -4.578 -1.130 1.00 90.31 97 GLN A O 1
ATOM 703 N N . CYS A 1 98 ? -8.791 -2.893 0.349 1.00 90.56 98 CYS A N 1
ATOM 704 C CA . CYS A 1 98 ? -7.898 -3.585 1.266 1.00 90.56 98 CYS A CA 1
ATOM 705 C C . CYS A 1 98 ? -8.644 -3.867 2.567 1.00 90.56 98 CYS A C 1
ATOM 707 O O . CYS A 1 98 ? -9.138 -2.943 3.215 1.00 90.56 98 CYS A O 1
ATOM 709 N N . ARG A 1 99 ? -8.722 -5.139 2.957 1.00 86.50 99 ARG A N 1
ATOM 710 C CA . ARG A 1 99 ? -9.305 -5.565 4.232 1.00 86.50 99 ARG A CA 1
ATOM 711 C C . ARG A 1 99 ? -8.263 -6.328 5.032 1.00 86.50 99 ARG A C 1
ATOM 713 O O . ARG A 1 99 ? -7.583 -7.193 4.491 1.00 86.50 99 ARG A O 1
ATOM 720 N N . VAL A 1 100 ? -8.165 -5.999 6.316 1.00 87.06 100 VAL A N 1
ATOM 721 C CA . VAL A 1 100 ? -7.323 -6.710 7.283 1.00 87.06 100 VAL A CA 1
ATOM 722 C C . VAL A 1 100 ? -8.251 -7.553 8.145 1.00 87.06 100 VAL A C 1
ATOM 724 O O . VAL A 1 100 ? -9.128 -7.011 8.823 1.00 87.06 100 VAL A O 1
ATOM 727 N N . ALA A 1 101 ? -8.109 -8.870 8.059 1.00 82.00 101 ALA A N 1
ATOM 728 C CA . ALA A 1 101 ? -8.880 -9.814 8.850 1.00 82.00 101 ALA A CA 1
ATOM 729 C C . ALA A 1 101 ? -8.429 -9.812 10.324 1.00 82.00 101 ALA A C 1
ATOM 731 O O . ALA A 1 101 ? -7.416 -9.214 10.695 1.00 82.00 101 ALA A O 1
ATOM 732 N N . GLY A 1 102 ? -9.223 -10.444 11.195 1.00 73.12 102 GLY A N 1
ATOM 733 C CA . GLY A 1 102 ? -8.961 -10.474 12.639 1.00 73.12 102 GLY A CA 1
ATOM 734 C C . GLY A 1 102 ? -7.686 -11.227 13.034 1.00 73.12 102 GLY A C 1
ATOM 735 O O . GLY A 1 102 ? -7.123 -10.943 14.085 1.00 73.12 102 GLY A O 1
ATOM 736 N N . ASP A 1 103 ? -7.219 -12.131 12.175 1.00 79.12 103 ASP A N 1
ATOM 737 C CA . ASP A 1 103 ? -5.957 -12.874 12.269 1.00 79.12 103 ASP A CA 1
ATOM 738 C C . ASP A 1 103 ? -4.753 -12.110 11.680 1.00 79.12 103 ASP A C 1
ATOM 740 O O . ASP A 1 103 ? -3.624 -12.596 11.734 1.00 79.12 103 ASP A O 1
ATOM 744 N N . GLY A 1 104 ? -4.976 -10.908 11.138 1.00 75.25 104 GLY A N 1
ATOM 745 C CA . GLY A 1 104 ? -3.948 -10.091 10.498 1.00 75.25 104 GLY A CA 1
ATOM 746 C C . GLY A 1 104 ? -3.721 -10.405 9.017 1.00 75.25 104 GLY A C 1
ATOM 747 O O . GLY A 1 104 ? -2.851 -9.783 8.407 1.00 75.25 104 GLY A O 1
ATOM 748 N N . GLU A 1 105 ? -4.492 -11.315 8.411 1.00 84.94 105 GLU A N 1
ATOM 749 C CA . GLU A 1 105 ? -4.398 -11.576 6.974 1.00 84.94 105 GLU A CA 1
ATOM 750 C C . GLU A 1 105 ? -4.898 -10.358 6.177 1.00 84.94 105 GLU A C 1
ATOM 752 O O . GLU A 1 105 ? -6.000 -9.846 6.398 1.00 84.94 105 GLU A O 1
ATOM 757 N N . VAL A 1 106 ? -4.084 -9.879 5.231 1.00 87.38 106 VAL A N 1
ATOM 758 C CA . VAL A 1 106 ? -4.451 -8.765 4.351 1.00 87.38 106 VAL A CA 1
ATOM 759 C C . VAL A 1 106 ? -4.980 -9.309 3.033 1.00 87.38 106 VAL A C 1
ATOM 761 O O . VAL A 1 106 ? -4.262 -9.982 2.295 1.00 87.38 106 VAL A O 1
ATOM 764 N N . ARG A 1 107 ? -6.221 -8.956 2.699 1.00 89.31 107 ARG A N 1
ATOM 765 C CA . ARG A 1 107 ? -6.840 -9.272 1.409 1.00 89.31 107 ARG A CA 1
ATOM 766 C C . ARG A 1 107 ? -7.027 -8.002 0.597 1.00 89.31 107 ARG A C 1
ATOM 768 O O . ARG A 1 107 ? -7.611 -7.031 1.083 1.00 89.31 107 ARG A O 1
ATOM 775 N N . ILE A 1 108 ? -6.516 -8.019 -0.632 1.00 92.69 108 ILE A N 1
ATOM 776 C CA . ILE A 1 108 ? -6.590 -6.902 -1.574 1.00 92.69 108 ILE A CA 1
ATOM 777 C C . ILE A 1 108 ? -7.330 -7.376 -2.817 1.00 92.69 108 ILE A C 1
ATOM 779 O O . ILE A 1 108 ? -6.864 -8.278 -3.512 1.00 92.69 108 ILE A O 1
ATOM 783 N N . GLU A 1 109 ? -8.474 -6.755 -3.090 1.00 91.12 109 GLU A N 1
ATOM 784 C CA . GLU A 1 109 ? -9.326 -7.095 -4.226 1.00 91.12 109 GLU A CA 1
ATOM 785 C C . GLU A 1 109 ? -9.626 -5.851 -5.079 1.00 91.12 109 GLU A C 1
ATOM 787 O O . GLU A 1 109 ? -9.980 -4.803 -4.527 1.00 91.12 109 GLU A O 1
ATOM 792 N N . PRO A 1 110 ? -9.518 -5.938 -6.420 1.00 91.94 110 PRO A N 1
ATOM 793 C CA . PRO A 1 110 ? -8.987 -7.067 -7.201 1.00 91.94 110 PRO A CA 1
ATOM 794 C C . PRO A 1 110 ? -7.468 -7.266 -7.004 1.00 91.94 110 PRO A C 1
ATOM 796 O O . PRO A 1 110 ? -6.801 -6.407 -6.434 1.00 91.94 110 PRO A O 1
ATOM 799 N N . ASN A 1 111 ? -6.901 -8.381 -7.487 1.00 91.88 111 ASN A N 1
ATOM 800 C CA . ASN A 1 111 ? -5.453 -8.614 -7.409 1.00 91.88 111 ASN A CA 1
ATOM 801 C C . ASN A 1 111 ? -4.686 -7.481 -8.134 1.00 91.88 111 ASN A C 1
ATOM 803 O O . ASN A 1 111 ? -4.895 -7.283 -9.336 1.00 91.88 111 ASN A O 1
ATOM 807 N N . PRO A 1 112 ? -3.774 -6.758 -7.452 1.00 93.06 112 PRO A N 1
ATOM 808 C CA . PRO A 1 112 ? -3.050 -5.630 -8.038 1.00 93.06 112 PRO A CA 1
ATOM 809 C C . PRO A 1 112 ? -2.253 -5.971 -9.294 1.00 93.06 112 PRO A C 1
ATOM 811 O O . PRO A 1 112 ? -2.213 -5.178 -10.232 1.00 93.06 112 PRO A O 1
ATOM 814 N N . THR A 1 113 ? -1.630 -7.148 -9.337 1.00 91.88 113 THR A N 1
ATOM 815 C CA . THR A 1 113 ? -0.782 -7.544 -10.469 1.00 91.88 113 THR A CA 1
ATOM 816 C C . THR A 1 113 ? -1.627 -7.805 -11.707 1.00 91.88 113 THR A C 1
ATOM 818 O O . THR A 1 113 ? -1.334 -7.278 -12.777 1.00 91.88 113 THR A O 1
ATOM 821 N N . GLU A 1 114 ? -2.709 -8.568 -11.558 1.00 92.94 114 GLU A N 1
ATOM 822 C CA . GLU A 1 114 ? -3.620 -8.879 -12.663 1.00 92.94 114 GLU A CA 1
ATOM 823 C C . GLU A 1 114 ? -4.310 -7.621 -13.192 1.00 92.94 114 GLU A C 1
ATOM 825 O O . GLU A 1 114 ? -4.383 -7.417 -14.406 1.00 92.94 114 GLU A O 1
ATOM 830 N N . PHE A 1 115 ? -4.757 -6.744 -12.287 1.00 93.62 115 PHE A N 1
ATOM 831 C CA . PHE A 1 115 ? -5.363 -5.471 -12.660 1.00 93.62 115 PHE A CA 1
ATOM 832 C C . PHE A 1 115 ? -4.390 -4.605 -13.467 1.00 93.62 115 PHE A C 1
ATOM 834 O O . PHE A 1 115 ? -4.734 -4.153 -14.556 1.00 93.62 115 PHE A O 1
ATOM 841 N N . LEU A 1 116 ? -3.164 -4.403 -12.971 1.00 91.19 116 LEU A N 1
ATOM 842 C CA . LEU A 1 116 ? -2.176 -3.566 -13.654 1.00 91.19 116 LEU A CA 1
ATOM 843 C C . LEU A 1 116 ? -1.737 -4.164 -14.995 1.00 91.19 116 LEU A C 1
ATOM 845 O O . LEU A 1 116 ? -1.546 -3.417 -15.951 1.00 91.19 116 LEU A O 1
ATOM 849 N N . LEU A 1 117 ? -1.606 -5.491 -15.098 1.00 90.94 117 LEU A N 1
ATOM 850 C CA . LEU A 1 117 ? -1.309 -6.158 -16.369 1.00 90.94 117 LEU A CA 1
ATOM 851 C C . LEU A 1 117 ? -2.388 -5.877 -17.412 1.00 90.94 117 LEU A C 1
ATOM 853 O O . LEU A 1 117 ? -2.070 -5.515 -18.546 1.00 90.94 117 LEU A O 1
ATOM 857 N N . ARG A 1 118 ? -3.656 -6.017 -17.023 1.00 91.56 118 ARG A N 1
ATOM 858 C CA . ARG A 1 118 ? -4.789 -5.736 -17.902 1.00 91.56 118 ARG A CA 1
ATOM 859 C C . ARG A 1 118 ? -4.839 -4.264 -18.297 1.00 91.56 118 ARG A C 1
ATOM 861 O O . ARG A 1 118 ? -4.941 -3.950 -19.476 1.00 91.56 118 ARG A O 1
ATOM 868 N N . GLU A 1 119 ? -4.686 -3.368 -17.331 1.00 90.56 119 GLU A N 1
ATOM 869 C CA . GLU A 1 119 ? -4.709 -1.925 -17.564 1.00 90.56 119 GLU A CA 1
ATOM 870 C C . GLU A 1 119 ? -3.597 -1.488 -18.531 1.00 90.56 119 GLU A C 1
ATOM 872 O O . GLU A 1 119 ? -3.809 -0.657 -19.413 1.00 90.56 119 GLU A O 1
ATOM 877 N N . VAL A 1 120 ? -2.412 -2.095 -18.426 1.00 88.44 120 VAL A N 1
ATOM 878 C CA . VAL A 1 120 ? -1.322 -1.882 -19.382 1.00 88.44 120 VAL A CA 1
ATOM 879 C C . VAL A 1 120 ? -1.684 -2.394 -20.772 1.00 88.44 120 VAL A C 1
ATOM 881 O O . VAL A 1 120 ? -1.358 -1.736 -21.753 1.00 88.44 120 VAL A O 1
ATOM 884 N N . GLN A 1 121 ? -2.351 -3.537 -20.905 1.00 87.00 121 GLN A N 1
ATOM 885 C CA . GLN A 1 121 ? -2.767 -4.040 -22.219 1.00 87.00 121 GLN A CA 1
ATOM 886 C C . GLN A 1 121 ? -3.813 -3.121 -22.864 1.00 87.00 121 GLN A C 1
ATOM 888 O O . GLN A 1 121 ? -3.671 -2.732 -24.030 1.00 87.00 121 GLN A O 1
ATOM 893 N N . ASP A 1 122 ? -4.802 -2.703 -22.082 1.00 89.31 122 ASP A N 1
ATOM 894 C CA . ASP A 1 122 ? -5.950 -1.941 -22.562 1.00 89.31 122 ASP A CA 1
ATOM 895 C C . ASP A 1 122 ? -5.582 -0.473 -22.853 1.00 89.31 122 ASP A C 1
ATOM 897 O O . ASP A 1 122 ? -6.070 0.113 -23.822 1.00 89.31 122 ASP A O 1
ATOM 901 N N . ASN A 1 123 ? -4.649 0.120 -22.098 1.00 87.62 123 ASN A N 1
ATOM 902 C CA . ASN A 1 123 ? -4.302 1.535 -22.222 1.00 87.62 123 ASN A CA 1
ATOM 903 C C . ASN A 1 123 ? -3.056 1.781 -23.109 1.00 87.62 123 ASN A C 1
ATOM 905 O O . ASN A 1 123 ? -1.920 1.512 -22.698 1.00 87.62 123 ASN A O 1
ATOM 909 N N . PRO A 1 124 ? -3.207 2.364 -24.317 1.00 86.31 124 PRO A N 1
ATOM 910 C CA . PRO A 1 124 ? -2.082 2.594 -25.226 1.00 86.31 124 PRO A CA 1
ATOM 911 C C . PRO A 1 124 ? -1.068 3.617 -24.693 1.00 86.31 124 PRO A C 1
ATOM 913 O O . PRO A 1 124 ? 0.122 3.521 -25.000 1.00 86.31 124 PRO A O 1
ATOM 916 N N . LEU A 1 125 ? -1.501 4.576 -23.869 1.00 85.00 125 LEU A N 1
ATOM 917 C CA . LEU A 1 125 ? -0.610 5.586 -23.292 1.00 85.00 125 LEU A CA 1
ATOM 918 C C . LEU A 1 125 ? 0.313 4.974 -22.235 1.00 85.00 125 LEU A C 1
ATOM 920 O O . LEU A 1 125 ? 1.499 5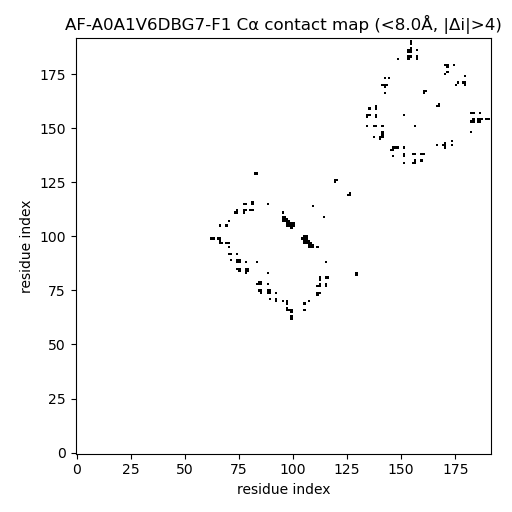.312 -22.183 1.00 85.00 125 LEU A O 1
ATOM 924 N N . LEU A 1 126 ? -0.196 4.032 -21.434 1.00 83.81 126 LEU A N 1
ATOM 925 C CA . LEU A 1 126 ? 0.625 3.301 -20.470 1.00 83.81 126 LEU A CA 1
ATOM 926 C C . LEU A 1 126 ? 1.662 2.423 -21.165 1.00 83.81 126 LEU A C 1
ATOM 928 O O . LEU A 1 126 ? 2.823 2.434 -20.758 1.00 83.81 126 LEU A O 1
ATOM 932 N N . ARG A 1 127 ? 1.297 1.744 -22.261 1.00 85.25 127 ARG A N 1
ATOM 933 C CA . ARG A 1 127 ? 2.262 0.971 -23.066 1.00 85.25 127 ARG A CA 1
ATOM 934 C C . ARG A 1 127 ? 3.383 1.840 -23.606 1.00 85.25 127 ARG A C 1
ATOM 936 O O . ARG A 1 127 ? 4.550 1.487 -23.459 1.00 85.25 127 ARG A O 1
ATOM 943 N N . GLN A 1 128 ? 3.048 3.000 -24.169 1.00 84.38 128 GLN A N 1
ATOM 944 C CA . GLN A 1 128 ? 4.065 3.939 -24.643 1.00 84.38 128 GLN A CA 1
ATOM 945 C C . GLN A 1 128 ? 4.953 4.448 -23.502 1.00 84.38 128 GLN A C 1
ATOM 947 O O . GLN A 1 128 ? 6.165 4.566 -23.669 1.00 84.38 128 GLN A O 1
ATOM 952 N N . SER A 1 129 ? 4.374 4.743 -22.336 1.00 82.94 129 SER A N 1
ATOM 953 C CA . SER A 1 129 ? 5.127 5.183 -21.156 1.00 82.94 129 SER A CA 1
ATOM 954 C C . SER A 1 129 ? 6.105 4.110 -20.657 1.00 82.94 129 SER A C 1
ATOM 956 O O . SER A 1 129 ? 7.268 4.404 -20.359 1.00 82.94 129 SER A O 1
ATOM 958 N N . LEU A 1 130 ? 5.662 2.851 -20.633 1.00 84.62 130 LEU A N 1
ATOM 959 C CA . LEU A 1 130 ? 6.480 1.694 -20.278 1.00 84.62 130 LEU A CA 1
ATOM 960 C C . LEU A 1 130 ? 7.627 1.483 -21.258 1.00 84.62 130 LEU A C 1
ATOM 962 O O . LEU A 1 130 ? 8.768 1.331 -20.825 1.00 84.62 130 LEU A O 1
ATOM 966 N N . GLN A 1 131 ? 7.346 1.536 -22.560 1.00 83.94 131 GLN A N 1
ATOM 967 C CA . GLN A 1 131 ? 8.367 1.421 -23.602 1.00 83.94 131 GLN A CA 1
ATOM 968 C C . GLN A 1 131 ? 9.428 2.516 -23.465 1.00 83.94 131 GLN A C 1
ATOM 970 O O . GLN A 1 131 ? 10.616 2.209 -23.426 1.00 83.94 131 GLN A O 1
ATOM 975 N N . ARG A 1 132 ? 9.016 3.778 -23.270 1.00 81.12 132 ARG A N 1
ATOM 976 C CA . ARG A 1 132 ? 9.953 4.892 -23.034 1.00 81.12 132 ARG A CA 1
ATOM 977 C C . ARG A 1 132 ? 10.781 4.704 -21.764 1.00 81.12 132 ARG A C 1
ATOM 979 O O . ARG A 1 132 ? 11.951 5.070 -21.726 1.00 81.12 132 ARG A O 1
ATOM 986 N N . SER A 1 133 ? 10.182 4.167 -20.705 1.00 82.50 133 SER A N 1
ATOM 987 C CA . SER A 1 133 ? 10.887 3.910 -19.446 1.00 82.50 133 SER A CA 1
ATOM 988 C C . SER A 1 133 ? 11.884 2.754 -19.589 1.00 82.50 133 SER A C 1
ATOM 990 O O . SER A 1 133 ? 12.994 2.828 -19.062 1.00 82.50 133 SER A O 1
ATOM 992 N N . ALA A 1 134 ? 11.526 1.702 -20.330 1.00 83.38 134 ALA A N 1
ATOM 993 C CA . ALA A 1 134 ? 12.411 0.589 -20.656 1.00 83.38 134 ALA A CA 1
ATOM 994 C C . ALA A 1 134 ? 13.607 1.047 -21.504 1.00 83.38 134 ALA A C 1
ATOM 996 O O . ALA A 1 134 ? 14.746 0.770 -21.121 1.00 83.38 134 ALA A O 1
ATOM 997 N N . SER A 1 135 ? 13.374 1.824 -22.567 1.00 82.88 135 SER A N 1
ATOM 998 C CA . SER A 1 135 ? 14.450 2.352 -23.413 1.00 82.88 135 SER A CA 1
ATOM 999 C C . SER A 1 135 ? 15.372 3.308 -22.657 1.00 82.88 135 SER A C 1
ATOM 1001 O O . SER A 1 135 ? 16.593 3.239 -22.787 1.00 82.88 135 SER A O 1
ATOM 1003 N N . GLN A 1 136 ? 14.833 4.132 -21.753 1.00 83.62 136 GLN A N 1
ATOM 1004 C CA . GLN A 1 136 ? 15.659 4.958 -20.865 1.00 83.62 136 GLN A CA 1
ATOM 1005 C C . GLN A 1 136 ? 16.525 4.136 -19.904 1.00 83.62 136 GLN A C 1
ATOM 1007 O O . GLN A 1 136 ? 17.678 4.503 -19.664 1.00 83.62 136 GLN A O 1
ATOM 1012 N N . ARG A 1 137 ? 15.997 3.043 -19.334 1.00 84.56 137 ARG A N 1
ATOM 1013 C CA . ARG A 1 137 ? 16.778 2.141 -18.469 1.00 84.56 137 ARG A CA 1
ATOM 1014 C C . ARG A 1 137 ? 17.902 1.468 -19.250 1.00 84.56 137 ARG A C 1
ATOM 1016 O O . ARG A 1 137 ? 19.029 1.449 -18.764 1.00 84.56 137 ARG A O 1
ATOM 1023 N N . GLN A 1 138 ? 17.618 0.999 -20.462 1.00 85.56 138 GLN A N 1
ATOM 1024 C CA . GLN A 1 138 ? 18.621 0.423 -21.359 1.00 85.56 138 GLN A CA 1
ATOM 1025 C C . GLN A 1 138 ? 19.705 1.443 -21.722 1.00 85.56 138 GLN A C 1
ATOM 1027 O O . GLN A 1 138 ? 20.890 1.161 -21.561 1.00 85.56 138 GLN A O 1
ATOM 1032 N N . ALA A 1 139 ? 19.323 2.669 -22.090 1.00 84.75 139 ALA A N 1
ATOM 1033 C CA . ALA A 1 139 ? 20.283 3.726 -22.389 1.00 84.75 139 ALA A CA 1
ATOM 1034 C C . ALA A 1 139 ? 21.191 4.049 -21.192 1.00 84.75 139 ALA A C 1
ATOM 1036 O O . ALA A 1 139 ? 22.403 4.195 -21.344 1.00 84.75 139 ALA A O 1
ATOM 1037 N N . ARG A 1 140 ? 20.631 4.105 -19.976 1.00 86.50 140 ARG A N 1
ATOM 1038 C CA . ARG A 1 140 ? 21.419 4.279 -18.745 1.00 86.50 140 ARG A CA 1
ATOM 1039 C C . ARG A 1 140 ? 22.345 3.096 -18.479 1.00 86.50 140 ARG A C 1
ATOM 1041 O O . ARG A 1 140 ? 23.479 3.319 -18.070 1.00 86.50 140 ARG A O 1
ATOM 1048 N N . ALA A 1 141 ? 21.889 1.866 -18.710 1.00 87.88 141 ALA A N 1
ATOM 1049 C CA . ALA A 1 141 ? 22.716 0.675 -18.543 1.00 87.88 141 ALA A CA 1
ATOM 1050 C C . ALA A 1 141 ? 23.944 0.724 -19.461 1.00 87.88 141 ALA A C 1
ATOM 1052 O O . ALA A 1 141 ? 25.051 0.483 -18.990 1.00 87.88 141 ALA A O 1
ATOM 1053 N N . VAL A 1 142 ? 23.779 1.141 -20.719 1.00 88.94 142 VAL A N 1
ATOM 1054 C CA . VAL A 1 142 ? 24.902 1.308 -21.652 1.00 88.94 142 VAL A CA 1
ATOM 1055 C C . VAL A 1 142 ? 25.849 2.421 -21.207 1.00 88.94 142 VAL A C 1
ATOM 1057 O O . VAL A 1 142 ? 27.057 2.206 -21.151 1.00 88.94 142 VAL A O 1
ATOM 1060 N N . VAL A 1 143 ? 25.339 3.598 -20.828 1.00 87.06 143 VAL A N 1
ATOM 1061 C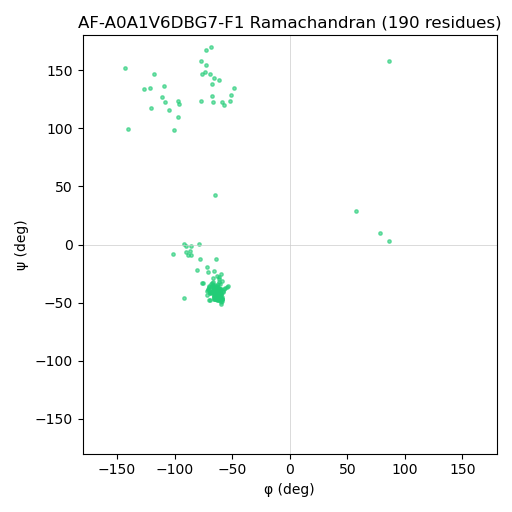 CA . VAL A 1 143 ? 26.184 4.705 -20.326 1.00 87.06 143 VAL A CA 1
ATOM 1062 C C . VAL A 1 143 ? 26.994 4.274 -19.098 1.00 87.06 143 VAL A C 1
ATOM 1064 O O . VAL A 1 143 ? 28.186 4.556 -19.003 1.00 87.06 143 VAL A O 1
ATOM 1067 N N . ASN A 1 144 ? 26.372 3.513 -18.198 1.00 88.12 144 ASN A N 1
ATOM 1068 C CA . ASN A 1 144 ? 27.016 2.959 -17.008 1.00 88.12 144 ASN A CA 1
ATOM 1069 C C . ASN A 1 144 ? 27.873 1.714 -17.302 1.00 88.12 144 ASN A C 1
ATOM 1071 O O . ASN A 1 144 ? 28.440 1.145 -16.370 1.00 88.12 144 ASN A O 1
ATOM 1075 N N . GLY A 1 145 ? 27.952 1.278 -18.565 1.00 85.25 145 GLY A N 1
ATOM 1076 C CA . GLY A 1 145 ? 28.652 0.079 -19.037 1.00 85.25 145 GLY A CA 1
ATOM 1077 C C . GLY A 1 145 ? 28.199 -1.225 -18.383 1.00 85.25 145 GLY A C 1
ATOM 1078 O O . GLY A 1 145 ? 29.007 -2.131 -18.223 1.00 85.25 145 GLY A O 1
ATOM 1079 N N . ALA A 1 146 ? 26.936 -1.287 -17.966 1.00 86.94 146 ALA A N 1
ATOM 1080 C CA . ALA A 1 146 ? 26.257 -2.494 -17.505 1.00 86.94 146 ALA A CA 1
ATOM 1081 C C . ALA A 1 146 ? 25.586 -3.270 -18.658 1.00 86.94 146 ALA A C 1
ATOM 1083 O O . ALA A 1 146 ? 25.092 -4.371 -18.439 1.00 86.94 146 ALA A O 1
ATOM 1084 N N . ALA A 1 147 ? 25.540 -2.690 -19.861 1.00 86.56 147 ALA A N 1
ATOM 1085 C CA . ALA A 1 147 ? 25.042 -3.312 -21.084 1.00 86.56 147 ALA A CA 1
ATOM 1086 C C . ALA A 1 147 ? 25.894 -2.874 -22.285 1.00 86.56 147 ALA A C 1
ATOM 1088 O O . ALA A 1 147 ? 26.447 -1.768 -22.279 1.00 86.56 147 ALA A O 1
ATOM 1089 N N . ASP A 1 148 ? 25.970 -3.719 -23.313 1.00 86.56 148 ASP A N 1
ATOM 1090 C CA . ASP A 1 148 ? 26.704 -3.409 -24.542 1.00 86.56 148 ASP A CA 1
ATOM 1091 C C . ASP A 1 148 ? 25.930 -2.423 -25.422 1.00 86.56 148 ASP A C 1
ATOM 1093 O O . ASP A 1 148 ? 24.700 -2.455 -25.500 1.00 86.56 148 ASP A O 1
ATOM 1097 N N . VAL A 1 149 ? 26.665 -1.571 -26.142 1.00 84.12 149 VAL A N 1
ATOM 1098 C CA . VAL A 1 149 ? 26.100 -0.560 -27.055 1.00 84.12 149 VAL A CA 1
ATOM 1099 C C . VAL A 1 149 ? 25.233 -1.201 -28.147 1.00 84.12 149 VAL A C 1
ATOM 1101 O O . VAL A 1 149 ? 24.247 -0.607 -28.575 1.00 84.12 149 VAL A O 1
ATOM 1104 N N . ASP A 1 150 ? 25.565 -2.424 -28.561 1.00 84.12 150 ASP A N 1
ATOM 1105 C CA . ASP A 1 150 ? 24.900 -3.135 -29.659 1.00 84.12 150 ASP A CA 1
ATOM 1106 C C . ASP A 1 150 ? 23.549 -3.751 -29.264 1.00 84.12 150 ASP A C 1
ATOM 1108 O O . ASP A 1 150 ? 22.775 -4.151 -30.131 1.00 84.12 150 ASP A O 1
ATOM 1112 N N . GLN A 1 151 ? 23.243 -3.810 -27.965 1.00 82.75 151 GLN A N 1
ATOM 1113 C CA . GLN A 1 151 ? 22.001 -4.394 -27.445 1.00 82.75 151 GLN A CA 1
ATOM 1114 C C . GLN A 1 151 ? 20.835 -3.394 -27.391 1.00 82.75 151 GLN A C 1
ATOM 1116 O O . GLN A 1 151 ? 19.712 -3.774 -27.059 1.00 82.75 151 GLN A O 1
ATOM 1121 N N . VAL A 1 152 ? 21.081 -2.115 -27.688 1.00 84.50 152 VAL A N 1
ATOM 1122 C CA . VAL A 1 152 ? 20.090 -1.036 -27.574 1.00 84.50 152 VAL A CA 1
ATOM 1123 C C . VAL A 1 152 ? 19.824 -0.420 -28.940 1.00 84.50 152 VAL A C 1
ATOM 1125 O O . VAL A 1 152 ? 20.715 -0.331 -29.783 1.00 84.50 152 VAL A O 1
ATOM 1128 N N . ASP A 1 153 ? 18.588 0.031 -29.165 1.00 86.06 153 ASP A N 1
ATOM 1129 C CA . ASP A 1 153 ? 18.238 0.749 -30.385 1.00 86.06 153 ASP A CA 1
ATOM 1130 C C . ASP A 1 153 ? 19.142 1.988 -30.557 1.00 86.06 153 ASP A C 1
ATOM 1132 O O . ASP A 1 153 ? 19.120 2.884 -29.702 1.00 86.06 153 ASP A O 1
ATOM 1136 N N . PRO A 1 154 ? 19.918 2.084 -31.655 1.00 87.44 154 PRO A N 1
ATOM 1137 C CA . PRO A 1 154 ? 20.853 3.182 -31.844 1.00 87.44 154 PRO A CA 1
ATOM 1138 C C . PRO A 1 154 ? 20.161 4.549 -31.906 1.00 87.44 154 PRO A C 1
ATOM 1140 O O . PRO A 1 154 ? 20.744 5.544 -31.478 1.00 87.44 154 PRO A O 1
ATOM 1143 N N . VAL A 1 155 ? 18.914 4.616 -32.390 1.00 88.38 155 VAL A N 1
ATOM 1144 C CA . VAL A 1 155 ? 18.149 5.871 -32.466 1.00 88.38 155 VAL A CA 1
ATOM 1145 C C . VAL A 1 155 ? 17.707 6.322 -31.073 1.00 88.38 155 VAL A C 1
ATOM 1147 O O . VAL A 1 155 ? 17.841 7.499 -30.727 1.00 88.38 155 VAL A O 1
ATOM 1150 N N . GLU A 1 156 ? 17.218 5.397 -30.245 1.00 86.06 156 GLU A N 1
ATOM 1151 C CA . GLU A 1 156 ? 16.777 5.707 -28.881 1.00 86.06 156 GLU A CA 1
ATOM 1152 C C . GLU A 1 156 ? 17.955 6.058 -27.973 1.00 86.06 156 GLU A C 1
ATOM 1154 O O . GLU A 1 156 ? 17.879 7.028 -27.214 1.00 86.06 156 GLU A O 1
ATOM 1159 N N . LEU A 1 157 ? 19.062 5.316 -28.088 1.00 87.81 157 LEU A N 1
ATOM 1160 C CA . LEU A 1 157 ? 20.283 5.586 -27.339 1.00 87.81 157 LEU A CA 1
ATOM 1161 C C . LEU A 1 157 ? 20.849 6.962 -27.703 1.00 87.81 157 LEU A C 1
ATOM 1163 O O . LEU A 1 157 ? 21.133 7.754 -26.806 1.00 87.81 157 LEU A O 1
ATOM 1167 N N . LEU A 1 158 ? 20.938 7.293 -28.996 1.00 90.12 158 LEU A N 1
ATOM 1168 C CA . LEU A 1 158 ? 21.403 8.610 -29.437 1.00 90.12 158 LEU A CA 1
ATOM 1169 C C . LEU A 1 158 ? 20.484 9.732 -28.932 1.00 90.12 158 LEU A C 1
ATOM 1171 O O . LEU A 1 158 ? 20.963 10.716 -28.372 1.00 90.12 158 LEU A O 1
ATOM 1175 N N . THR A 1 159 ? 19.164 9.547 -29.028 1.00 89.25 159 THR A N 1
ATOM 1176 C CA . THR A 1 159 ? 18.177 10.511 -28.511 1.00 89.25 159 THR A CA 1
ATOM 1177 C C . THR A 1 159 ? 18.319 10.713 -26.998 1.00 89.25 159 THR A C 1
ATOM 1179 O O . THR A 1 159 ? 18.172 11.828 -26.496 1.00 89.25 159 THR A O 1
ATOM 1182 N N . ALA A 1 160 ? 18.604 9.648 -26.244 1.00 85.88 160 ALA A N 1
ATOM 1183 C CA . ALA A 1 160 ? 18.815 9.724 -24.803 1.00 85.88 160 ALA A CA 1
ATOM 1184 C C . ALA A 1 160 ? 20.126 10.439 -24.432 1.00 85.88 160 ALA A C 1
ATOM 1186 O O . ALA A 1 160 ? 20.147 11.157 -23.430 1.00 85.88 160 ALA A O 1
ATOM 1187 N N . LEU A 1 161 ? 21.189 10.259 -25.223 1.00 87.94 161 LEU A N 1
ATOM 1188 C CA . LEU A 1 161 ? 22.479 10.932 -25.040 1.00 87.94 161 LEU A CA 1
ATOM 1189 C C . LEU A 1 161 ? 22.408 12.420 -25.403 1.00 87.94 161 LEU A C 1
ATOM 1191 O O . LEU A 1 161 ? 22.962 13.245 -24.684 1.00 87.94 161 LEU A O 1
ATOM 1195 N N . ASP A 1 162 ? 21.704 12.789 -26.473 1.00 88.19 162 ASP A N 1
ATOM 1196 C CA . ASP A 1 162 ? 21.588 14.194 -26.888 1.00 88.19 162 ASP A CA 1
ATOM 1197 C C . ASP A 1 162 ? 20.722 15.031 -25.933 1.00 88.19 162 ASP A C 1
ATOM 1199 O O . ASP A 1 162 ? 20.904 16.243 -25.834 1.00 88.19 162 ASP A O 1
ATOM 1203 N N . ARG A 1 163 ? 19.821 14.395 -25.175 1.00 86.81 163 ARG A N 1
ATOM 1204 C CA . ARG A 1 163 ? 19.028 15.061 -24.127 1.00 86.81 163 ARG A CA 1
ATOM 1205 C C . ARG A 1 163 ? 19.828 15.436 -22.879 1.00 86.81 163 ARG A C 1
ATOM 1207 O O . ARG A 1 163 ? 19.344 16.249 -22.097 1.00 86.81 163 ARG A O 1
ATOM 1214 N N . ASP A 1 164 ? 20.991 14.829 -22.650 1.00 87.38 164 ASP A N 1
ATOM 1215 C CA . ASP A 1 164 ? 21.781 15.021 -21.431 1.00 87.38 164 ASP A CA 1
ATOM 1216 C C . ASP A 1 164 ? 23.287 15.075 -21.764 1.00 87.38 164 ASP A C 1
ATOM 1218 O O . ASP A 1 164 ? 23.930 14.030 -21.930 1.00 87.38 164 ASP A O 1
ATOM 1222 N N . PRO A 1 165 ? 23.885 16.282 -21.849 1.00 88.38 165 PRO A N 1
ATOM 1223 C CA . PRO A 1 165 ? 25.283 16.438 -22.246 1.00 88.38 165 PRO A CA 1
ATOM 1224 C C . PRO A 1 165 ? 26.261 15.774 -21.266 1.00 88.38 165 PRO A C 1
ATOM 1226 O O . PRO A 1 165 ? 27.331 15.330 -21.687 1.00 88.38 165 PRO A O 1
ATOM 1229 N N . ALA A 1 166 ? 25.895 15.631 -19.986 1.00 90.38 166 ALA A N 1
ATOM 1230 C CA . ALA A 1 166 ? 26.720 14.918 -19.016 1.00 90.38 166 ALA A CA 1
ATOM 1231 C C . ALA A 1 166 ? 26.752 13.410 -19.314 1.00 90.38 166 ALA A C 1
ATOM 1233 O O . ALA A 1 166 ? 27.823 12.802 -19.286 1.00 90.38 166 ALA A O 1
ATOM 1234 N N . ARG A 1 167 ? 25.613 12.805 -19.687 1.00 87.62 167 ARG A N 1
ATOM 1235 C CA . ARG A 1 167 ? 25.573 11.389 -20.111 1.00 87.62 167 ARG A CA 1
ATOM 1236 C C . ARG A 1 167 ? 26.338 11.149 -21.397 1.00 87.62 167 ARG A C 1
ATOM 1238 O O . ARG A 1 167 ? 27.006 10.127 -21.520 1.00 87.62 167 ARG A O 1
ATOM 1245 N N . LYS A 1 168 ? 26.270 12.083 -22.343 1.00 90.94 168 LYS A N 1
ATOM 1246 C CA . LYS A 1 168 ? 27.061 12.024 -23.576 1.00 90.94 168 LYS A CA 1
ATOM 1247 C C . LYS A 1 168 ? 28.559 12.020 -23.281 1.00 90.94 168 LYS A C 1
ATOM 1249 O O . LYS A 1 168 ? 29.277 11.174 -23.809 1.00 90.94 168 LYS A O 1
ATOM 1254 N N . ALA A 1 169 ? 29.020 12.901 -22.393 1.00 90.25 169 ALA A N 1
ATOM 1255 C CA . ALA A 1 169 ? 30.413 12.924 -21.957 1.00 90.25 169 ALA A CA 1
ATOM 1256 C C . ALA A 1 169 ? 30.819 11.618 -21.251 1.00 90.25 169 ALA A C 1
ATOM 1258 O O . ALA A 1 169 ? 31.871 11.068 -21.559 1.00 90.25 169 ALA A O 1
ATOM 1259 N N . GLN A 1 170 ? 29.970 11.081 -20.367 1.00 91.56 170 GLN A N 1
ATOM 1260 C CA . GLN A 1 170 ? 30.212 9.798 -19.692 1.00 91.56 170 GLN A CA 1
ATOM 1261 C C . GLN A 1 170 ? 30.288 8.623 -20.672 1.00 91.56 170 GLN A C 1
ATOM 1263 O O . GLN A 1 170 ? 31.194 7.798 -20.577 1.00 91.56 170 GLN A O 1
ATOM 1268 N N . PHE A 1 171 ? 29.373 8.567 -21.642 1.00 92.12 171 PHE A N 1
ATOM 1269 C CA . PHE A 1 171 ? 29.383 7.554 -22.693 1.00 92.12 171 PHE A CA 1
ATOM 1270 C C . PHE A 1 171 ? 30.688 7.604 -23.493 1.00 92.12 171 PHE A C 1
ATOM 1272 O O . PHE A 1 171 ? 31.333 6.576 -23.668 1.00 92.12 171 PHE A O 1
ATOM 1279 N N . ILE A 1 172 ? 31.110 8.796 -23.931 1.00 91.62 172 ILE A N 1
ATOM 1280 C CA . ILE A 1 172 ? 32.350 8.984 -24.698 1.00 91.62 172 ILE A CA 1
ATOM 1281 C C . ILE A 1 172 ? 33.580 8.647 -23.851 1.00 91.62 172 ILE A C 1
ATOM 1283 O O . ILE A 1 172 ? 34.495 7.998 -24.346 1.00 91.62 172 ILE A O 1
ATOM 1287 N N . ALA A 1 173 ? 33.606 9.053 -22.581 1.00 91.88 173 ALA A N 1
ATOM 1288 C CA . ALA A 1 173 ? 34.708 8.742 -21.675 1.00 91.88 173 ALA A CA 1
ATOM 1289 C C . ALA A 1 173 ? 34.878 7.230 -21.472 1.00 91.88 173 ALA A C 1
ATOM 1291 O O . ALA A 1 173 ? 35.995 6.758 -21.283 1.00 91.88 173 ALA A O 1
ATOM 1292 N N . ARG A 1 174 ? 33.776 6.474 -21.517 1.00 91.38 174 ARG A N 1
ATOM 1293 C CA . ARG A 1 174 ? 33.778 5.036 -21.252 1.00 91.38 174 ARG A CA 1
ATOM 1294 C C . ARG A 1 174 ? 33.958 4.174 -22.498 1.00 91.38 174 ARG A C 1
ATOM 1296 O O . ARG A 1 174 ? 34.745 3.237 -22.470 1.00 91.38 174 ARG A O 1
ATOM 1303 N N . HIS A 1 175 ? 33.226 4.477 -23.564 1.00 91.00 175 HIS A N 1
ATOM 1304 C CA . HIS A 1 175 ? 33.185 3.676 -24.795 1.00 91.00 175 HIS A CA 1
ATOM 1305 C C . HIS A 1 175 ? 34.044 4.262 -25.920 1.00 91.00 175 HIS A C 1
ATOM 1307 O O . HIS A 1 175 ? 34.245 3.628 -26.951 1.00 91.00 175 HIS A O 1
ATOM 1313 N N . GLY A 1 176 ? 34.570 5.472 -25.730 1.00 92.19 176 GLY A N 1
ATOM 1314 C CA . GLY A 1 176 ? 35.361 6.188 -26.721 1.00 92.19 176 GLY A CA 1
ATOM 1315 C C . GLY A 1 176 ? 34.515 7.006 -27.699 1.00 92.19 176 GLY A C 1
ATOM 1316 O O . GLY A 1 176 ? 33.330 6.760 -27.937 1.00 92.19 176 GLY A O 1
ATOM 1317 N N . SER A 1 177 ? 35.152 8.005 -28.308 1.00 91.75 177 SER A N 1
ATOM 1318 C CA . SER A 1 177 ? 34.528 8.860 -29.325 1.00 91.75 177 SER A CA 1
ATOM 1319 C C . SER A 1 177 ? 34.198 8.100 -30.613 1.00 91.75 177 SER A C 1
ATOM 1321 O O . SER A 1 177 ? 33.188 8.401 -31.244 1.00 91.75 177 SER A O 1
ATOM 1323 N N . ALA A 1 178 ? 34.994 7.087 -30.973 1.00 91.12 178 ALA A N 1
ATOM 1324 C CA . ALA A 1 178 ? 34.738 6.224 -32.128 1.00 91.12 178 ALA A CA 1
ATOM 1325 C C . ALA A 1 178 ? 33.398 5.479 -31.995 1.00 91.12 178 ALA A C 1
ATOM 1327 O O . ALA A 1 178 ? 32.559 5.568 -32.887 1.00 91.12 178 ALA A O 1
ATOM 1328 N N . ALA A 1 179 ? 33.131 4.871 -30.833 1.00 88.56 179 ALA A N 1
ATOM 1329 C CA . ALA A 1 179 ? 31.868 4.182 -30.570 1.00 88.56 179 ALA A CA 1
ATOM 1330 C C . ALA A 1 179 ? 30.652 5.121 -30.656 1.00 88.56 179 ALA A C 1
ATOM 1332 O O . ALA A 1 179 ? 29.581 4.719 -31.113 1.00 88.56 179 ALA A O 1
ATOM 1333 N N . PHE A 1 180 ? 30.809 6.388 -30.255 1.00 90.94 180 PHE A N 1
ATOM 1334 C CA . PHE A 1 180 ? 29.762 7.402 -30.402 1.00 90.94 180 PHE A CA 1
ATOM 1335 C C . PHE A 1 180 ? 29.500 7.768 -31.872 1.00 90.94 180 PHE A C 1
ATOM 1337 O O . PHE A 1 180 ? 28.347 7.917 -32.280 1.00 90.94 180 PHE A O 1
ATOM 1344 N N . ILE A 1 181 ? 30.552 7.892 -32.684 1.00 92.00 181 ILE A N 1
ATOM 1345 C CA . ILE A 1 181 ? 30.429 8.162 -34.124 1.00 92.00 181 ILE A CA 1
ATOM 1346 C C . ILE A 1 181 ? 29.744 6.984 -34.828 1.00 92.00 181 ILE A C 1
ATOM 1348 O O . ILE A 1 181 ? 28.800 7.196 -35.593 1.00 92.00 181 ILE A O 1
ATOM 1352 N N . ASP A 1 182 ? 30.145 5.753 -34.509 1.00 91.69 182 ASP A N 1
ATOM 1353 C CA . ASP A 1 182 ? 29.542 4.536 -35.059 1.00 91.69 182 ASP A CA 1
ATOM 1354 C C . ASP A 1 182 ? 28.075 4.390 -34.645 1.00 91.69 182 ASP A C 1
ATOM 1356 O O . ASP A 1 182 ? 27.224 3.989 -35.442 1.00 91.69 182 ASP A O 1
ATOM 1360 N N . LEU A 1 183 ? 27.738 4.748 -33.403 1.00 92.00 183 LEU A N 1
ATOM 1361 C CA . LEU A 1 183 ? 26.354 4.821 -32.936 1.00 92.00 183 LEU A CA 1
ATOM 1362 C C . LEU A 1 183 ? 25.532 5.821 -33.767 1.00 92.00 183 LEU A C 1
ATOM 1364 O O . LEU A 1 183 ? 24.440 5.489 -34.229 1.00 92.00 183 LEU A O 1
ATOM 1368 N N . ALA A 1 184 ? 26.061 7.024 -34.005 1.00 90.88 184 ALA A N 1
ATOM 1369 C CA . ALA A 1 184 ? 25.383 8.046 -34.799 1.00 90.88 184 ALA A CA 1
ATOM 1370 C C . ALA A 1 184 ? 25.206 7.630 -36.271 1.00 90.88 184 ALA A C 1
ATOM 1372 O O . ALA A 1 184 ? 24.160 7.898 -36.869 1.00 90.88 184 ALA A O 1
ATOM 1373 N N . ALA A 1 185 ? 26.194 6.947 -36.855 1.00 91.12 185 ALA A N 1
ATOM 1374 C CA . ALA A 1 185 ? 26.099 6.394 -38.205 1.00 91.12 185 ALA A CA 1
ATOM 1375 C C . ALA A 1 185 ? 24.995 5.328 -38.301 1.00 91.12 185 ALA A C 1
ATOM 1377 O O . ALA A 1 185 ? 24.161 5.380 -39.208 1.00 91.12 185 ALA A O 1
ATOM 1378 N N . ARG A 1 186 ? 24.930 4.415 -37.323 1.00 90.56 186 ARG A N 1
ATOM 1379 C CA . ARG A 1 186 ? 23.888 3.380 -37.235 1.00 90.56 186 ARG A CA 1
ATOM 1380 C C . ARG A 1 186 ? 22.491 3.966 -37.044 1.00 90.56 186 ARG A C 1
ATOM 1382 O O . ARG A 1 186 ? 21.557 3.534 -37.714 1.00 90.56 186 ARG A O 1
ATOM 1389 N N . ALA A 1 187 ? 22.347 4.988 -36.201 1.00 89.69 187 ALA A N 1
ATOM 1390 C CA . ALA A 1 187 ? 21.075 5.683 -36.010 1.00 89.69 187 ALA A CA 1
ATOM 1391 C C . ALA A 1 187 ? 20.572 6.327 -37.317 1.00 89.69 187 ALA A C 1
ATOM 1393 O O . ALA A 1 187 ? 19.404 6.179 -37.668 1.00 89.69 187 ALA A O 1
ATOM 1394 N N . ARG A 1 188 ? 21.465 6.976 -38.081 1.00 90.31 188 ARG A N 1
ATOM 1395 C CA . ARG A 1 188 ? 21.137 7.580 -39.387 1.00 90.31 188 ARG A CA 1
ATOM 1396 C C . ARG A 1 188 ? 20.763 6.553 -40.452 1.00 90.31 188 ARG A C 1
ATOM 1398 O O . ARG A 1 188 ? 19.928 6.847 -41.301 1.00 90.31 188 ARG A O 1
ATOM 1405 N N . ALA A 1 189 ? 21.398 5.383 -40.442 1.00 88.88 189 ALA A N 1
ATOM 1406 C CA . ALA A 1 189 ? 21.067 4.300 -41.365 1.00 88.88 189 ALA A CA 1
ATOM 1407 C C . ALA A 1 189 ? 19.672 3.720 -41.086 1.00 88.88 189 ALA A C 1
ATOM 1409 O O . ALA A 1 189 ? 18.979 3.340 -42.020 1.00 88.88 189 ALA A O 1
ATOM 1410 N N . LYS A 1 190 ? 19.254 3.699 -39.815 1.00 86.50 190 LYS A N 1
ATOM 1411 C CA . LYS A 1 190 ? 17.944 3.198 -39.379 1.00 86.50 190 LYS A CA 1
ATOM 1412 C C . LYS A 1 190 ? 16.799 4.204 -39.571 1.00 86.50 190 LYS A C 1
ATOM 1414 O O . LYS A 1 190 ? 15.643 3.803 -39.604 1.00 86.50 190 LYS A O 1
ATOM 1419 N N . SER A 1 191 ? 17.103 5.500 -39.664 1.00 76.44 191 SER A N 1
ATOM 1420 C CA . SER A 1 191 ? 16.110 6.567 -39.864 1.00 76.44 191 SER A CA 1
ATOM 1421 C C . SER A 1 191 ? 15.816 6.893 -41.336 1.00 76.44 191 SER A C 1
ATOM 1423 O O . SER A 1 191 ? 15.050 7.820 -41.594 1.00 76.44 191 SER A O 1
ATOM 1425 N N . LYS A 1 192 ? 16.488 6.221 -42.278 1.00 67.81 192 LYS A N 1
ATOM 1426 C CA . LYS A 1 192 ? 16.224 6.295 -43.722 1.00 67.81 192 LYS A CA 1
ATOM 1427 C C . LYS A 1 192 ? 15.293 5.166 -44.133 1.00 67.81 192 LYS A C 1
ATOM 1429 O O . LYS A 1 192 ? 14.459 5.430 -45.022 1.00 67.81 192 LYS A O 1
#

Mean predicted aligned error: 12.85 Å

Foldseek 3Di:
DDDDDDDDDDDDPVVVVVVVVVVVVVVVVVVVVVVVVVVVVVVVVVVVVVVVVVVVVVVVVVQVVVQVVVLLVQQCVLCVVLQHHSVVSVVCSVVWDWGQDPVRDIDIPPRNNVVVNVCCVVDPVNVVVSVLSVLLVVLVCLLVVVDPPVVHQLQSNLVNCVVDVVSVVSNCVPVNPVSVVVSVVNNVVVVD

Secondary structure (DSSP, 8-state):
----PPPPPPPP-HHHHHHHHHHHHHHHHHHHHHHHHHHHHHHHHHHHHHHHHHHHHHHHHHHHHHHHHHHHHHHHHHHHHHT--HHHHHTTGGG-EEEE-TTS-EEEES-HHHHHHHHHHH-HHHHHHHHHHHHHHHHHHHHTTSS-GGGS-HHHHHHHHHT-HHHHHHHHHHHHHHHHHHHHHHHHHHT-